Protein AF-0000000078807980 (afdb_homodimer)

Organism: NCBI:txid997884

Radius of gyration: 18.96 Å; Cα contacts (8 Å, |Δi|>4): 316; chains: 2; bounding box: 40×60×46 Å

Foldseek 3Di:
DVVVVVVVVVVVVVLVVCCVVPVVVCVVPVVPPDQAPAADDPPDDVLLVLLVLLVVQVVQPDADPVSGRDDSVVSVVVVCRNHVHDDPPRVVSSVVLCPDDPVCNNVNVVVVVVVVVVVCVVVPHD/DVVVVVVVVVVVVVLVVCCVVPVVVCVVPCVPPDQAPAADDPPDDPLLVLLVLLVVQVVQPDADPVSGRDDSVVSVVVVCRNHVHDDPPSVVSSVVLCPDDPVCNNVSVVVVVVVVVVVCVVVPHD

Structure (mmCIF, N/CA/C/O backbone):
data_AF-0000000078807980-model_v1
#
loop_
_entity.id
_entity.type
_entity.pdbx_description
1 polymer 'RteC protein'
#
loop_
_atom_site.group_PDB
_atom_site.id
_atom_site.type_symbol
_atom_site.label_atom_id
_atom_site.label_alt_id
_atom_site.label_comp_id
_atom_site.label_asym_id
_atom_site.label_entity_id
_atom_site.label_seq_id
_atom_site.pdbx_PDB_ins_code
_atom_site.Cartn_x
_atom_site.Cartn_y
_atom_site.Cartn_z
_atom_site.occupancy
_atom_site.B_iso_or_equiv
_atom_site.auth_seq_id
_atom_site.auth_comp_id
_atom_site.auth_asym_id
_atom_site.auth_atom_id
_atom_site.pdbx_PDB_model_num
ATOM 1 N N . MET A 1 1 ? -7.254 23.234 26.797 1 58.44 1 MET A N 1
ATOM 2 C CA . MET A 1 1 ? -6.961 24.391 25.953 1 58.44 1 MET A CA 1
ATOM 3 C C . MET A 1 1 ? -5.469 24.469 25.641 1 58.44 1 MET A C 1
ATOM 5 O O . MET A 1 1 ? -5.078 24.594 24.484 1 58.44 1 MET A O 1
ATOM 9 N N . ILE A 1 2 ? -4.602 24.312 26.609 1 70.38 2 ILE A N 1
ATOM 10 C CA . ILE A 1 2 ? -3.154 24.438 26.469 1 70.38 2 ILE A CA 1
ATOM 11 C C . ILE A 1 2 ? -2.617 23.234 25.672 1 70.38 2 ILE A C 1
ATOM 13 O O . ILE A 1 2 ? -1.773 23.406 24.797 1 70.38 2 ILE A O 1
ATOM 17 N N . ASP A 1 3 ? -3.066 22.203 25.891 1 67.88 3 ASP A N 1
ATOM 18 C CA . ASP A 1 3 ? -2.629 20.984 25.234 1 67.88 3 ASP A CA 1
ATOM 19 C C . ASP A 1 3 ? -2.982 20.984 23.75 1 67.88 3 ASP A C 1
ATOM 21 O O . ASP A 1 3 ? -2.201 20.531 22.922 1 67.88 3 ASP A O 1
ATOM 25 N N . GLU A 1 4 ? -4.148 21.531 23.562 1 66.25 4 GLU A N 1
ATOM 26 C CA . GLU A 1 4 ? -4.562 21.656 22.172 1 66.25 4 GLU A CA 1
ATOM 27 C C . GLU A 1 4 ? -3.658 22.609 21.406 1 66.25 4 GLU A C 1
ATOM 29 O O . GLU A 1 4 ? -3.314 22.359 20.25 1 66.25 4 GLU A O 1
ATOM 34 N N . ALA A 1 5 ? -3.375 23.719 22.078 1 72.94 5 ALA A N 1
ATOM 35 C CA . ALA A 1 5 ? -2.492 24.703 21.469 1 72.94 5 ALA A CA 1
ATOM 36 C C . ALA A 1 5 ? -1.102 24.125 21.219 1 72.94 5 ALA A C 1
ATOM 38 O O . ALA A 1 5 ? -0.481 24.391 20.188 1 72.94 5 ALA A O 1
ATOM 39 N N . ILE A 1 6 ? -0.647 23.375 22.094 1 74.62 6 ILE A N 1
ATOM 40 C CA . ILE A 1 6 ? 0.649 22.703 21.984 1 74.62 6 ILE A CA 1
ATOM 41 C C . ILE A 1 6 ? 0.629 21.734 20.812 1 74.62 6 ILE A C 1
ATOM 43 O O . ILE A 1 6 ? 1.582 21.672 20.031 1 74.62 6 ILE A O 1
ATOM 47 N N . GLU A 1 7 ? -0.425 21 20.703 1 70.06 7 GLU A N 1
ATOM 48 C CA . GLU A 1 7 ? -0.57 20.062 19.594 1 70.06 7 GLU A CA 1
ATOM 49 C C . GLU A 1 7 ? -0.612 20.797 18.25 1 70.06 7 GLU A C 1
ATOM 51 O O . GLU A 1 7 ? -0.032 20.328 17.266 1 70.06 7 GLU A O 1
ATOM 56 N N . LEU A 1 8 ? -1.247 21.859 18.219 1 68.5 8 LEU A N 1
ATOM 57 C CA . LEU A 1 8 ? -1.317 22.672 17.016 1 68.5 8 LEU A CA 1
ATOM 58 C C . LEU A 1 8 ? 0.063 23.203 16.625 1 68.5 8 LEU A C 1
ATOM 60 O O . LEU A 1 8 ? 0.412 23.234 15.445 1 68.5 8 LEU A O 1
ATOM 64 N N . ILE A 1 9 ? 0.709 23.672 17.672 1 73.38 9 ILE A N 1
ATOM 65 C CA . ILE A 1 9 ? 2.049 24.203 17.453 1 73.38 9 ILE A CA 1
ATOM 66 C C . ILE A 1 9 ? 2.961 23.094 16.922 1 73.38 9 ILE A C 1
ATOM 68 O O . ILE A 1 9 ? 3.729 23.297 15.984 1 73.38 9 IL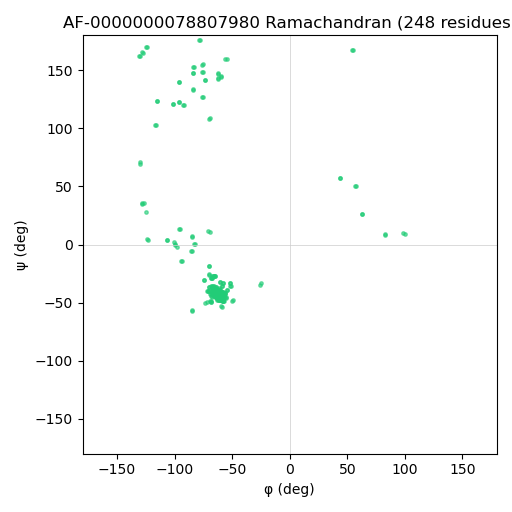E A O 1
ATOM 72 N N . LYS A 1 10 ? 2.91 21.969 17.562 1 72.38 10 LYS A N 1
ATOM 73 C CA . LYS A 1 10 ? 3.693 20.812 17.094 1 72.38 10 LYS A CA 1
ATOM 74 C C . LYS A 1 10 ? 3.359 20.469 15.656 1 72.38 10 LYS A C 1
ATOM 76 O O . LYS A 1 10 ? 4.254 20.188 14.852 1 72.38 10 LYS A O 1
ATOM 81 N N . THR A 1 11 ? 2.117 20.516 15.383 1 71.19 11 THR A N 1
ATOM 82 C CA . THR A 1 11 ? 1.682 20.219 14.023 1 71.19 11 THR A CA 1
ATOM 83 C C . THR A 1 11 ? 2.201 21.266 13.047 1 71.19 11 THR A C 1
ATOM 85 O O . THR A 1 11 ? 2.646 20.938 11.945 1 71.19 11 THR A O 1
ATOM 88 N N . GLU A 1 12 ? 2.121 22.484 13.508 1 70.69 12 GLU A N 1
ATOM 89 C CA . GLU A 1 12 ? 2.639 23.562 12.664 1 70.69 12 GLU A CA 1
ATOM 90 C C . GLU A 1 12 ? 4.133 23.391 12.398 1 70.69 12 GLU A C 1
ATOM 92 O O . GLU A 1 12 ? 4.594 23.578 11.273 1 70.69 12 GLU A O 1
ATOM 97 N N . VAL A 1 13 ? 4.836 23.141 13.406 1 72.5 13 VAL A N 1
ATOM 98 C CA . VAL A 1 13 ? 6.273 22.922 13.281 1 72.5 13 VAL A CA 1
ATOM 99 C C . VAL A 1 13 ? 6.535 21.766 12.32 1 72.5 13 VAL A C 1
ATOM 101 O O . VAL A 1 13 ? 7.441 21.828 11.484 1 72.5 13 VAL A O 1
ATOM 104 N N . ARG A 1 14 ? 5.715 20.766 12.477 1 71.06 14 ARG A N 1
ATOM 105 C CA . ARG A 1 14 ? 5.859 19.609 11.602 1 71.06 14 ARG A CA 1
ATOM 106 C C . ARG A 1 14 ? 5.559 19.984 10.156 1 71.06 14 ARG A C 1
ATOM 108 O O . ARG A 1 14 ? 6.266 19.547 9.242 1 71.06 14 ARG A O 1
ATOM 115 N N . ILE A 1 15 ? 4.512 20.75 10.016 1 68.81 15 ILE A N 1
ATOM 116 C CA . ILE A 1 15 ? 4.148 21.188 8.672 1 68.81 15 ILE A CA 1
ATOM 117 C C . ILE A 1 15 ? 5.277 22.016 8.078 1 68.81 15 ILE A C 1
ATOM 119 O O . ILE A 1 15 ? 5.633 21.859 6.91 1 68.81 15 ILE A O 1
ATOM 123 N N . VAL A 1 16 ? 5.754 22.828 8.914 1 70.44 16 VAL A N 1
ATOM 124 C CA . VAL A 1 16 ? 6.855 23.672 8.461 1 70.44 16 VAL A CA 1
ATOM 125 C C . VAL A 1 16 ? 8.055 22.797 8.102 1 70.44 16 VAL A C 1
ATOM 127 O O . VAL A 1 16 ? 8.711 23.031 7.082 1 70.44 16 VAL A O 1
ATOM 130 N N . ASN A 1 17 ? 8.32 21.891 8.906 1 71.38 17 ASN A N 1
ATOM 131 C CA . ASN A 1 17 ? 9.43 20.984 8.617 1 71.38 17 ASN A CA 1
ATOM 132 C C . ASN A 1 17 ? 9.203 20.203 7.324 1 71.38 17 ASN A C 1
ATOM 134 O O . ASN A 1 17 ? 10.141 19.984 6.555 1 71.38 17 ASN A O 1
ATOM 138 N N . LEU A 1 18 ? 7.977 19.859 7.23 1 69.88 18 LEU A N 1
ATOM 139 C CA . LEU A 1 18 ? 7.637 19.156 6 1 69.88 18 LEU A CA 1
ATOM 140 C C . LEU A 1 18 ? 7.816 20.062 4.785 1 69.88 18 LEU A C 1
ATOM 142 O O . LEU A 1 18 ? 8.305 19.625 3.742 1 69.88 18 LEU A O 1
ATOM 146 N N . ARG A 1 19 ? 7.406 21.25 4.961 1 68.5 19 ARG A N 1
ATOM 147 C CA . ARG A 1 19 ? 7.547 22.234 3.885 1 68.5 19 ARG A CA 1
ATOM 148 C C . ARG A 1 19 ? 9.016 22.438 3.525 1 68.5 19 ARG A C 1
ATOM 150 O O . ARG A 1 19 ? 9.352 22.609 2.354 1 68.5 19 ARG A O 1
ATOM 157 N N . ILE A 1 20 ? 9.773 22.422 4.523 1 68.31 20 ILE A N 1
ATOM 158 C CA . ILE A 1 20 ? 11.203 22.625 4.324 1 68.31 20 ILE A CA 1
ATOM 159 C C . ILE A 1 20 ? 11.82 21.391 3.672 1 68.31 20 ILE A C 1
ATOM 161 O O . ILE A 1 20 ? 12.625 21.516 2.742 1 68.31 20 ILE A O 1
ATOM 165 N N . LYS A 1 21 ? 11.492 20.359 4.27 1 66.19 21 LYS A N 1
ATOM 166 C CA . LYS A 1 21 ? 12.125 19.125 3.812 1 66.19 21 LYS A CA 1
ATOM 167 C C . LYS A 1 21 ? 11.641 18.734 2.414 1 66.19 21 LYS A C 1
ATOM 169 O O . LYS A 1 21 ? 12.414 18.234 1.602 1 66.19 21 LYS A O 1
ATOM 174 N N . TYR A 1 22 ? 10.375 19.016 2.191 1 65 22 TYR A N 1
ATOM 175 C CA . TYR A 1 22 ? 9.797 18.625 0.91 1 65 22 TYR A CA 1
ATOM 176 C C . TYR A 1 22 ? 9.055 19.797 0.266 1 65 22 TYR A C 1
ATOM 178 O O . TYR A 1 22 ? 7.832 19.75 0.125 1 65 22 TYR A O 1
ATOM 186 N N . PRO A 1 23 ? 9.75 20.781 -0.198 1 60.31 23 PRO A N 1
ATOM 187 C CA . PRO A 1 23 ? 9.117 22.016 -0.674 1 60.31 23 PRO A CA 1
ATOM 188 C C . PRO A 1 23 ? 8.227 21.797 -1.897 1 60.31 23 PRO A C 1
ATOM 190 O O . PRO A 1 23 ? 7.141 22.359 -1.989 1 60.31 23 PRO A O 1
ATOM 193 N N . GLU A 1 24 ? 8.719 21.109 -2.783 1 61.59 24 GLU A N 1
ATOM 194 C CA . GLU A 1 24 ? 7.973 20.906 -4.02 1 61.59 24 GLU A CA 1
ATOM 195 C C . GLU A 1 24 ? 6.668 20.156 -3.76 1 61.59 24 GLU A C 1
ATOM 197 O O . GLU A 1 24 ? 5.633 20.484 -4.348 1 61.59 24 GLU A O 1
ATOM 202 N N . GLN A 1 25 ? 6.785 19.203 -2.91 1 58.84 25 GLN A N 1
ATOM 203 C CA . GLN A 1 25 ? 5.625 18.375 -2.609 1 58.84 25 GLN A CA 1
ATOM 204 C C . GLN A 1 25 ? 4.582 19.156 -1.812 1 58.84 25 GLN A C 1
ATOM 206 O O . GLN A 1 25 ? 3.381 18.922 -1.967 1 58.84 25 GLN A O 1
ATOM 211 N N . PHE A 1 26 ? 5.043 19.984 -0.955 1 57.06 26 PHE A N 1
ATOM 212 C CA . PHE A 1 26 ? 4.172 20.781 -0.102 1 57.06 26 PHE A CA 1
ATOM 213 C C . PHE A 1 26 ? 3.367 21.781 -0.931 1 57.06 26 PHE A C 1
ATOM 215 O O . PHE A 1 26 ? 2.234 22.109 -0.58 1 57.06 26 PHE A O 1
ATOM 222 N N . GLN A 1 27 ? 3.982 22.422 -1.875 1 52.88 27 GLN A N 1
ATOM 223 C CA . GLN A 1 27 ? 3.277 23.391 -2.717 1 52.88 27 GLN A CA 1
ATOM 224 C C . GLN A 1 27 ? 2.111 22.719 -3.449 1 52.88 27 GLN A C 1
ATOM 226 O O . GLN A 1 27 ? 1.047 23.328 -3.602 1 52.88 27 GLN A O 1
ATOM 231 N N . GLN A 1 28 ? 2.484 21.75 -4.062 1 48.38 28 GLN A N 1
ATOM 232 C CA . GLN A 1 28 ? 1.415 21.141 -4.848 1 48.38 28 GLN A CA 1
ATOM 233 C C . GLN A 1 28 ? 0.307 20.609 -3.943 1 48.38 28 GLN A C 1
ATOM 235 O O . GLN A 1 28 ? -0.866 20.609 -4.324 1 48.38 28 GLN A O 1
ATOM 240 N N . HIS A 1 29 ? 0.657 20.047 -2.721 1 45.81 29 HIS A N 1
ATOM 241 C CA . HIS A 1 29 ? -0.333 19.234 -2.025 1 45.81 29 HIS A CA 1
ATOM 242 C C . HIS A 1 29 ? -0.578 19.75 -0.611 1 45.81 29 HIS A C 1
ATOM 244 O O . HIS A 1 29 ? -0.218 19.094 0.366 1 45.81 29 HIS A O 1
ATOM 250 N N . ALA A 1 30 ? -0.413 21.109 -0.24 1 46.78 30 ALA A N 1
ATOM 251 C CA . ALA A 1 30 ? -0.937 21.5 1.062 1 46.78 30 ALA A CA 1
ATOM 252 C C . ALA A 1 30 ? -2.084 20.594 1.495 1 46.78 30 ALA A C 1
ATOM 254 O O . ALA A 1 30 ? -2.258 20.328 2.688 1 46.78 30 ALA A O 1
ATOM 255 N N . ASN A 1 31 ? -2.768 20.234 0.516 1 47.69 31 ASN A N 1
ATOM 256 C CA . ASN A 1 31 ? -3.893 19.328 0.686 1 47.69 31 ASN A CA 1
ATOM 257 C C . ASN A 1 31 ? -3.424 17.906 1.033 1 47.69 31 ASN A C 1
ATOM 259 O O . ASN A 1 31 ? -4.227 16.984 1.072 1 47.69 31 ASN A O 1
ATOM 263 N N . LYS A 1 32 ? -2.127 18.031 1.321 1 55.78 32 LYS A N 1
ATOM 264 C CA . LYS A 1 32 ? -1.548 16.688 1.332 1 55.78 32 LYS A CA 1
ATOM 265 C C . LYS A 1 32 ? -1.401 16.172 2.758 1 55.78 32 LYS A C 1
ATOM 267 O O . LYS A 1 32 ? -0.75 15.148 2.986 1 55.78 32 LYS A O 1
ATOM 272 N N . LEU A 1 33 ? -1.868 17.047 3.625 1 62.22 33 LEU A N 1
ATOM 273 C CA . LEU A 1 33 ? -1.867 16.375 4.922 1 62.22 33 LEU A CA 1
ATOM 274 C C . LEU A 1 33 ? -2.922 15.273 4.961 1 62.22 33 LEU A C 1
ATOM 276 O O . LEU A 1 33 ? -4.078 15.5 4.602 1 62.22 33 LEU A O 1
ATOM 280 N N . PHE A 1 34 ? -2.455 14.164 4.949 1 73.62 34 PHE A N 1
ATOM 281 C CA . PHE A 1 34 ? -3.344 13.008 4.953 1 73.62 34 PHE A CA 1
ATOM 282 C C . PHE A 1 34 ? -3.186 12.203 6.238 1 73.62 34 PHE A C 1
ATOM 284 O O . PHE A 1 34 ? -2.068 12.016 6.727 1 73.62 34 PHE A O 1
ATOM 291 N N . ILE A 1 35 ? -4.297 12.07 6.879 1 78.75 35 ILE A N 1
ATOM 292 C CA . ILE A 1 35 ? -4.348 11.07 7.945 1 78.75 35 ILE A CA 1
ATOM 293 C C . ILE A 1 35 ? -5.055 9.82 7.449 1 78.75 35 ILE A C 1
ATOM 295 O O . ILE A 1 35 ? -6.242 9.859 7.109 1 78.75 35 ILE A O 1
ATOM 299 N N . SER A 1 36 ? -4.332 8.812 7.523 1 89.56 36 SER A N 1
ATOM 300 C CA . SER A 1 36 ? -4.922 7.586 7.004 1 89.56 36 SER A CA 1
ATOM 301 C C . SER A 1 36 ? -5.957 7.02 7.969 1 89.56 36 SER A C 1
ATOM 303 O O . SER A 1 36 ? -5.676 6.84 9.156 1 89.56 36 SER A O 1
ATOM 305 N N . PRO A 1 37 ? -7.109 6.773 7.523 1 91.94 37 PRO A N 1
ATOM 306 C CA . PRO A 1 37 ? -8.125 6.137 8.359 1 91.94 37 PRO A CA 1
ATOM 307 C C . PRO A 1 37 ? -7.988 4.617 8.406 1 91.94 37 PRO A C 1
ATOM 309 O O . PRO A 1 37 ? -8.805 3.934 9.031 1 91.94 37 PRO A O 1
ATOM 312 N N . LEU A 1 38 ? -7.012 4.102 7.73 1 96.56 38 LEU A N 1
ATOM 313 C CA . LEU A 1 38 ? -6.906 2.66 7.52 1 96.56 38 LEU A CA 1
ATOM 314 C C . LEU A 1 38 ? -6.223 1.986 8.703 1 96.56 38 LEU A C 1
ATOM 316 O O . LEU A 1 38 ? -5.219 2.488 9.219 1 96.56 38 LEU A O 1
ATOM 320 N N . HIS A 1 39 ? -6.793 0.941 9.125 1 96.56 39 HIS A N 1
ATOM 321 C CA . HIS A 1 39 ? -6.219 0.023 10.102 1 96.56 39 HIS A CA 1
ATOM 322 C C . HIS A 1 39 ? -6.262 -1.416 9.594 1 96.56 39 HIS A C 1
ATOM 324 O O . HIS A 1 39 ? -6.965 -1.718 8.625 1 96.56 39 HIS A O 1
ATOM 330 N N . LEU A 1 40 ? -5.508 -2.252 10.266 1 97.88 40 LEU A N 1
ATOM 331 C CA . LEU A 1 40 ? -5.547 -3.674 9.953 1 97.88 40 LEU A CA 1
ATOM 332 C C . LEU A 1 40 ? -6.504 -4.414 10.883 1 97.88 40 LEU A C 1
ATOM 334 O O . LEU A 1 40 ? -6.551 -4.133 12.078 1 97.88 40 LEU A O 1
ATOM 338 N N . ALA A 1 41 ? -7.215 -5.32 10.289 1 97.44 41 ALA A N 1
ATOM 339 C CA . ALA A 1 41 ? -8.016 -6.215 11.125 1 97.44 41 ALA A CA 1
ATOM 340 C C . ALA A 1 41 ? -7.125 -7.051 12.039 1 97.44 41 ALA A C 1
ATOM 342 O O . ALA A 1 41 ? -5.977 -7.344 11.703 1 97.44 41 ALA A O 1
ATOM 343 N N . ASP A 1 42 ? -7.512 -7.445 13.258 1 89.25 42 ASP A N 1
ATOM 344 C CA . ASP A 1 42 ? -6.75 -8.078 14.328 1 89.25 42 ASP A CA 1
ATOM 345 C C . ASP A 1 42 ? -6.008 -9.312 13.828 1 89.25 42 ASP A C 1
ATOM 347 O O . ASP A 1 42 ? -4.891 -9.594 14.266 1 89.25 42 ASP A O 1
ATOM 351 N N . LYS A 1 43 ? -6.461 -10.023 12.953 1 87.25 43 LYS A N 1
ATOM 352 C CA . LYS A 1 43 ? -5.816 -11.273 12.555 1 87.25 43 LYS A CA 1
ATOM 353 C C . LYS A 1 43 ? -4.91 -11.062 11.344 1 87.25 43 LYS A C 1
ATOM 355 O O . LYS A 1 43 ? -4.289 -12.008 10.852 1 87.25 43 LYS A O 1
ATOM 360 N N . THR A 1 44 ? -4.676 -9.766 11.102 1 90.69 44 THR A N 1
ATOM 361 C CA . THR A 1 44 ? -3.797 -9.523 9.961 1 90.69 44 THR A CA 1
ATOM 362 C C . THR A 1 44 ? -2.342 -9.422 10.414 1 90.69 44 THR A C 1
ATOM 364 O O . THR A 1 44 ? -2.006 -8.578 11.25 1 90.69 44 THR A O 1
ATOM 367 N N . SER A 1 45 ? -1.524 -10.297 9.898 1 94.56 45 SER A N 1
ATOM 368 C CA . SER A 1 45 ? -0.107 -10.312 10.25 1 94.56 45 SER A CA 1
ATOM 369 C C . SER A 1 45 ? 0.639 -9.156 9.594 1 94.56 45 SER A C 1
ATOM 371 O O . SER A 1 45 ? 0.408 -8.852 8.422 1 94.56 45 SER A O 1
ATOM 373 N N . LEU A 1 46 ? 1.566 -8.578 10.297 1 96.75 46 LEU A N 1
ATOM 374 C CA . LEU A 1 46 ? 2.4 -7.508 9.766 1 96.75 46 LEU A CA 1
ATOM 375 C C . LEU A 1 46 ? 3.293 -8.023 8.641 1 96.75 46 LEU A C 1
ATOM 377 O O . LEU A 1 46 ? 3.621 -7.277 7.715 1 96.75 46 LEU A O 1
ATOM 381 N N . ILE A 1 47 ? 3.611 -9.273 8.68 1 97 47 ILE A N 1
ATOM 382 C CA . ILE A 1 47 ? 4.473 -9.852 7.652 1 97 47 ILE A CA 1
ATOM 383 C C . ILE A 1 47 ? 3.738 -9.867 6.312 1 97 47 ILE A C 1
ATOM 385 O O . ILE A 1 47 ? 4.367 -9.805 5.254 1 97 47 ILE A O 1
ATOM 389 N N . ASN A 1 48 ? 2.416 -9.961 6.422 1 96.81 48 ASN A N 1
ATOM 390 C CA . ASN A 1 48 ? 1.629 -9.891 5.199 1 96.81 48 ASN A CA 1
ATOM 391 C C . ASN A 1 48 ? 1.779 -8.531 4.516 1 96.81 48 ASN A C 1
ATOM 393 O O . ASN A 1 48 ? 1.925 -8.461 3.293 1 96.81 48 ASN A O 1
ATOM 397 N N . ILE A 1 49 ? 1.803 -7.516 5.25 1 98.12 49 ILE A N 1
ATOM 398 C CA . ILE A 1 49 ? 2.023 -6.172 4.727 1 98.12 49 ILE A CA 1
ATOM 399 C C . ILE A 1 49 ? 3.443 -6.059 4.176 1 98.12 49 ILE A C 1
ATOM 401 O O . ILE A 1 49 ? 3.658 -5.488 3.104 1 98.12 49 ILE A O 1
ATOM 405 N N . MET A 1 50 ? 4.359 -6.676 4.887 1 98.62 50 MET A N 1
ATOM 406 C CA . MET A 1 50 ? 5.75 -6.629 4.453 1 98.62 50 MET A CA 1
ATOM 407 C C . MET A 1 50 ? 5.941 -7.391 3.145 1 98.62 50 MET A C 1
ATOM 409 O O . MET A 1 50 ? 6.859 -7.098 2.379 1 98.62 50 MET A O 1
ATOM 413 N N . GLU A 1 51 ? 5.082 -8.398 2.898 1 98.69 51 GLU A N 1
ATOM 414 C CA . GLU A 1 51 ? 5.098 -9.047 1.591 1 98.69 51 GLU A CA 1
ATOM 415 C C . GLU A 1 51 ? 4.855 -8.039 0.473 1 98.69 51 GLU A C 1
ATOM 417 O O . GLU A 1 51 ? 5.59 -8.008 -0.515 1 98.69 51 GLU A O 1
ATOM 422 N N . ILE A 1 52 ? 3.832 -7.234 0.639 1 98.81 52 ILE A N 1
ATOM 423 C CA . ILE A 1 52 ? 3.512 -6.215 -0.353 1 98.81 52 ILE A CA 1
ATOM 424 C C . ILE A 1 52 ? 4.684 -5.242 -0.492 1 98.81 52 ILE A C 1
ATOM 426 O O . ILE A 1 52 ? 5.148 -4.977 -1.603 1 98.81 52 ILE A O 1
ATOM 430 N N . VAL A 1 53 ? 5.199 -4.77 0.607 1 98.81 53 VAL A N 1
ATOM 431 C CA . VAL A 1 53 ? 6.316 -3.832 0.646 1 98.81 53 VAL A CA 1
ATOM 432 C C . VAL A 1 53 ? 7.527 -4.441 -0.061 1 98.81 53 VAL A C 1
ATOM 434 O O . VAL A 1 53 ? 8.172 -3.779 -0.878 1 98.81 53 VAL A O 1
ATOM 437 N N . SER A 1 54 ? 7.855 -5.703 0.213 1 98.88 54 SER A N 1
ATOM 438 C CA . SER A 1 54 ? 9.008 -6.379 -0.369 1 98.88 54 SER A CA 1
ATOM 439 C C . SER A 1 54 ? 8.867 -6.508 -1.882 1 98.88 54 SER A C 1
ATOM 441 O O . SER A 1 54 ? 9.82 -6.246 -2.623 1 98.88 54 SER A O 1
ATOM 443 N N . GLY A 1 55 ? 7.66 -6.922 -2.295 1 98.88 55 GLY A N 1
ATOM 444 C CA . GLY A 1 55 ? 7.422 -7.008 -3.727 1 98.88 55 GLY A CA 1
ATOM 445 C C . GLY A 1 55 ? 7.609 -5.688 -4.445 1 98.88 55 GLY A C 1
ATOM 446 O O . GLY A 1 55 ? 8.258 -5.629 -5.492 1 98.88 55 GLY A O 1
ATOM 447 N N . LEU A 1 56 ? 7.016 -4.645 -3.906 1 98.75 56 LEU A N 1
ATOM 448 C CA . LEU A 1 56 ? 7.145 -3.312 -4.492 1 98.75 56 LEU A CA 1
ATOM 449 C C . LEU A 1 56 ? 8.602 -2.861 -4.496 1 98.75 56 LEU A C 1
ATOM 451 O O . LEU A 1 56 ? 9.07 -2.266 -5.469 1 98.75 56 LEU A O 1
ATOM 455 N N . PHE A 1 57 ? 9.273 -3.092 -3.432 1 98.81 57 PHE A N 1
ATOM 456 C CA . PHE A 1 57 ? 10.688 -2.742 -3.312 1 98.81 57 PHE A CA 1
ATOM 457 C C . PHE A 1 57 ? 11.5 -3.428 -4.398 1 98.81 57 PHE A C 1
ATOM 459 O O . PHE A 1 57 ? 12.312 -2.783 -5.074 1 98.81 57 PHE A O 1
ATOM 466 N N . LEU A 1 58 ? 11.32 -4.699 -4.59 1 98.75 58 LEU A N 1
ATOM 467 C CA . LEU A 1 58 ? 12.07 -5.504 -5.551 1 98.75 58 LEU A CA 1
ATOM 468 C C . LEU A 1 58 ? 11.719 -5.109 -6.98 1 98.75 58 LEU A C 1
ATOM 470 O O . LEU A 1 58 ? 12.539 -5.27 -7.891 1 98.75 58 LEU A O 1
ATOM 474 N N . SER A 1 59 ? 10.516 -4.625 -7.207 1 98.12 59 SER A N 1
ATOM 475 C CA . SER A 1 59 ? 10.055 -4.273 -8.547 1 98.12 59 SER A CA 1
ATOM 476 C C . SER A 1 59 ? 10.773 -3.039 -9.078 1 98.12 59 SER A C 1
ATOM 478 O O . SER A 1 59 ? 10.781 -2.787 -10.281 1 98.12 59 SER A O 1
ATOM 480 N N . LYS A 1 60 ? 11.266 -2.172 -8.164 1 97.44 60 LYS A N 1
ATOM 481 C CA . LYS A 1 60 ? 11.93 -0.91 -8.469 1 97.44 60 LYS A CA 1
ATOM 482 C C . LYS A 1 60 ? 10.992 0.05 -9.188 1 97.44 60 LYS A C 1
ATOM 484 O O . LYS A 1 60 ? 11.438 0.947 -9.906 1 97.44 60 LYS A O 1
ATOM 489 N N . ARG A 1 61 ? 9.719 -0.18 -8.898 1 97.06 61 ARG A N 1
ATOM 490 C CA . ARG A 1 61 ? 8.719 0.663 -9.547 1 97.06 61 ARG A CA 1
ATOM 491 C C . ARG A 1 61 ? 8.344 1.85 -8.672 1 97.06 61 ARG A C 1
ATOM 493 O O . ARG A 1 61 ? 7.621 2.75 -9.102 1 97.06 61 ARG A O 1
ATOM 500 N N . ILE A 1 62 ? 8.703 1.786 -7.473 1 98.44 62 ILE A N 1
ATOM 501 C CA . ILE A 1 62 ? 8.484 2.902 -6.559 1 98.44 62 ILE A CA 1
ATOM 502 C C . ILE A 1 62 ? 9.75 3.758 -6.477 1 98.44 62 ILE A C 1
ATOM 504 O O . ILE A 1 62 ? 10.828 3.256 -6.16 1 98.44 62 ILE A O 1
ATOM 508 N N . ILE A 1 63 ? 9.562 5 -6.793 1 98.25 63 ILE A N 1
ATOM 509 C CA . ILE A 1 63 ? 10.719 5.871 -6.941 1 98.25 63 ILE A CA 1
ATOM 510 C C . ILE A 1 63 ? 10.508 7.152 -6.137 1 98.25 63 ILE A C 1
ATOM 512 O O . ILE A 1 63 ? 9.391 7.438 -5.691 1 98.25 63 ILE A O 1
ATOM 516 N N . TYR A 1 64 ? 11.562 7.816 -5.906 1 96.44 64 TYR A N 1
ATOM 517 C CA . TYR A 1 64 ? 11.492 9.188 -5.414 1 96.44 64 TYR A CA 1
ATOM 518 C C . TYR A 1 64 ? 11.18 10.156 -6.543 1 96.44 64 TYR A C 1
ATOM 520 O O . TYR A 1 64 ? 11.109 9.766 -7.707 1 96.44 64 TYR A O 1
ATOM 528 N N . GLN A 1 65 ? 11.016 11.406 -6.195 1 92.38 65 GLN A N 1
ATOM 529 C CA . GLN A 1 65 ? 10.75 12.453 -7.184 1 92.38 65 GLN A CA 1
ATOM 530 C C . GLN A 1 65 ? 11.898 12.562 -8.18 1 92.38 65 GLN A C 1
ATOM 532 O O . GLN A 1 65 ? 11.68 12.875 -9.352 1 92.38 65 GLN A O 1
ATOM 537 N N . ASN A 1 66 ? 13.125 12.297 -7.77 1 92.25 66 ASN A N 1
ATOM 538 C CA . ASN A 1 66 ? 14.289 12.406 -8.641 1 92.25 66 ASN A CA 1
ATOM 539 C C . ASN A 1 66 ? 14.492 11.133 -9.461 1 92.25 66 ASN A C 1
ATOM 541 O O . ASN A 1 66 ? 15.562 10.93 -10.039 1 92.25 66 ASN A O 1
ATOM 545 N N . GLU A 1 67 ? 13.641 10.18 -9.461 1 94.44 67 GLU A N 1
ATOM 546 C CA . GLU A 1 67 ? 13.523 9.008 -10.32 1 94.44 67 GLU A CA 1
ATOM 547 C C . GLU A 1 67 ? 14.445 7.887 -9.852 1 94.44 67 GLU A C 1
ATOM 549 O O . GLU A 1 67 ? 14.641 6.898 -10.562 1 94.44 67 GLU A O 1
ATOM 554 N N . LYS A 1 68 ? 15.016 8.102 -8.703 1 96.75 68 LYS A N 1
ATOM 555 C CA . LYS A 1 68 ? 15.797 7.016 -8.125 1 96.75 68 LYS A CA 1
ATOM 556 C C . LYS A 1 68 ? 14.906 6.039 -7.363 1 96.75 68 LYS A C 1
ATOM 558 O O . LYS A 1 68 ? 13.914 6.445 -6.75 1 96.75 68 LYS A O 1
ATOM 563 N N . PRO A 1 69 ? 15.25 4.809 -7.359 1 97.44 69 PRO A N 1
ATOM 564 C CA . PRO A 1 69 ? 14.477 3.857 -6.559 1 97.44 69 PRO A CA 1
ATOM 565 C C . PRO A 1 69 ? 14.469 4.211 -5.074 1 97.44 69 PRO A C 1
ATOM 567 O O . PRO A 1 69 ? 15.477 4.664 -4.535 1 97.44 69 PRO A O 1
ATOM 570 N N . VAL A 1 70 ? 13.383 3.959 -4.422 1 98 70 VAL A N 1
ATOM 571 C CA . VAL A 1 70 ? 13.258 4.297 -3.008 1 98 70 VAL A CA 1
ATOM 572 C C . VAL A 1 70 ? 14.031 3.293 -2.162 1 98 70 VAL A C 1
ATOM 574 O O . VAL A 1 70 ? 14.219 2.143 -2.564 1 98 70 VAL A O 1
ATOM 577 N N . HIS A 1 71 ? 14.422 3.756 -1.005 1 98.38 71 HIS A N 1
ATOM 578 C CA . HIS A 1 71 ? 14.961 2.854 0.004 1 98.38 71 HIS A CA 1
ATOM 579 C C . HIS A 1 71 ? 13.859 2.045 0.673 1 98.38 71 HIS A C 1
ATOM 581 O O . HIS A 1 71 ? 12.734 2.533 0.838 1 98.38 71 HIS A O 1
ATOM 587 N N . LEU A 1 72 ? 14.227 0.835 1.061 1 98.62 72 LEU A N 1
ATOM 588 C CA . LEU A 1 72 ? 13.297 -0.047 1.754 1 98.62 72 LEU A CA 1
ATOM 589 C C . LEU A 1 72 ? 12.703 0.641 2.98 1 98.62 72 LEU A C 1
ATOM 591 O O . LEU A 1 72 ? 11.508 0.516 3.252 1 98.62 72 LEU A O 1
ATOM 595 N N . THR A 1 73 ? 13.492 1.396 3.699 1 97.94 73 THR A N 1
ATOM 596 C CA . THR A 1 73 ? 13.078 2.053 4.934 1 97.94 73 THR A CA 1
ATOM 597 C C . THR A 1 73 ? 11.969 3.064 4.664 1 97.94 73 THR A C 1
ATOM 599 O O . THR A 1 73 ? 10.984 3.127 5.406 1 97.94 73 THR A O 1
ATOM 602 N N . ASP A 1 74 ? 12.086 3.832 3.621 1 96.5 74 ASP A N 1
ATOM 603 C CA . ASP A 1 74 ? 11.07 4.836 3.307 1 96.5 74 ASP A CA 1
ATOM 604 C C . ASP A 1 74 ? 9.773 4.184 2.828 1 96.5 74 ASP A C 1
ATOM 606 O O . ASP A 1 74 ? 8.68 4.652 3.146 1 96.5 74 ASP A O 1
ATOM 610 N N . LEU A 1 75 ? 9.953 3.168 2.041 1 98.38 75 LEU A N 1
ATOM 611 C CA . LEU A 1 75 ? 8.773 2.422 1.605 1 98.38 75 LEU A CA 1
ATOM 612 C C . LEU A 1 75 ? 8.047 1.812 2.797 1 98.38 75 LEU A C 1
ATOM 614 O O . LEU A 1 75 ? 6.824 1.93 2.908 1 98.38 75 LEU A O 1
ATOM 618 N N . GLY A 1 76 ? 8.781 1.184 3.707 1 97.88 76 GLY A N 1
ATOM 619 C CA . GLY A 1 76 ?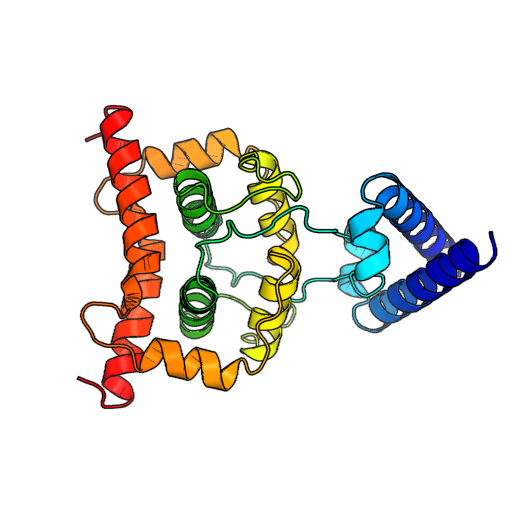 8.195 0.624 4.914 1 97.88 76 GLY A CA 1
ATOM 620 C C . GLY A 1 76 ? 7.52 1.662 5.789 1 97.88 76 GLY A C 1
ATOM 621 O O . GLY A 1 76 ? 6.41 1.442 6.273 1 97.88 76 GLY A O 1
ATOM 622 N N . LYS A 1 77 ? 8.156 2.793 5.984 1 95 77 LYS A N 1
ATOM 623 C CA . LYS A 1 77 ? 7.598 3.885 6.781 1 95 77 LYS A CA 1
ATOM 624 C C . LYS A 1 77 ? 6.277 4.375 6.195 1 95 77 LYS A C 1
ATOM 626 O O . LYS A 1 77 ? 5.336 4.672 6.938 1 95 77 LYS A O 1
ATOM 631 N N . ALA A 1 78 ? 6.266 4.488 4.93 1 95.19 78 ALA A N 1
ATOM 632 C CA . ALA A 1 78 ? 5.047 4.941 4.273 1 95.19 78 ALA A CA 1
ATOM 633 C C . ALA A 1 78 ? 3.891 3.98 4.535 1 95.19 78 ALA A C 1
ATOM 635 O O . ALA A 1 78 ? 2.76 4.41 4.781 1 95.19 78 ALA A O 1
ATOM 636 N N . PHE A 1 79 ? 4.133 2.699 4.523 1 97.19 79 PHE A N 1
ATOM 637 C CA . PHE A 1 79 ? 3.084 1.719 4.777 1 97.19 79 PHE A CA 1
ATOM 638 C C . PHE A 1 79 ? 2.727 1.678 6.258 1 97.19 79 PHE A C 1
ATOM 640 O O . PHE A 1 79 ? 1.579 1.402 6.613 1 97.19 79 PHE A O 1
ATOM 647 N N . GLU A 1 80 ? 3.719 1.966 7.16 1 96.06 80 GLU A N 1
ATOM 648 C CA . GLU A 1 80 ? 3.395 2.148 8.57 1 96.06 80 GLU A CA 1
ATOM 649 C C . GLU A 1 80 ? 2.361 3.254 8.766 1 96.06 80 GLU A C 1
ATOM 651 O O . GLU A 1 80 ? 1.416 3.1 9.539 1 96.06 80 GLU A O 1
ATOM 656 N N . TRP A 1 81 ? 2.631 4.238 8.062 1 91.56 81 TRP A N 1
ATOM 657 C CA . TRP A 1 81 ? 1.714 5.371 8.141 1 91.56 81 TRP A CA 1
ATOM 658 C C . TRP A 1 81 ? 0.363 5.02 7.523 1 91.56 81 TRP A C 1
ATOM 660 O O . TRP A 1 81 ? -0.685 5.32 8.102 1 91.56 81 TRP A O 1
ATOM 670 N N . LEU A 1 82 ? 0.342 4.391 6.453 1 95.62 82 LEU A N 1
ATOM 671 C CA . LEU A 1 82 ? -0.854 4.043 5.695 1 95.62 82 LEU A CA 1
ATOM 672 C C . LEU A 1 82 ? -1.827 3.238 6.551 1 95.62 82 LEU A C 1
ATOM 674 O O . LEU A 1 82 ? -3.027 3.525 6.57 1 95.62 82 LEU A O 1
ATOM 678 N N . PHE A 1 83 ? -1.307 2.279 7.262 1 96.75 83 PHE A N 1
ATOM 679 C CA . PHE A 1 83 ? -2.17 1.329 7.957 1 96.75 83 PHE A CA 1
ATOM 680 C C . PHE A 1 83 ? -2.168 1.591 9.461 1 96.75 83 PHE A C 1
ATOM 682 O O . PHE A 1 83 ? -2.744 0.821 10.227 1 96.75 83 PHE A O 1
ATOM 689 N N . ASN A 1 84 ? -1.455 2.672 9.898 1 93.38 84 ASN A N 1
ATOM 690 C CA . ASN A 1 84 ? -1.368 3.016 11.32 1 93.38 84 ASN A CA 1
ATOM 691 C C . ASN A 1 84 ? -0.81 1.859 12.141 1 93.38 84 ASN A C 1
ATOM 693 O O . ASN A 1 84 ? -1.396 1.474 13.156 1 93.38 84 ASN A O 1
ATOM 697 N N . ILE A 1 85 ? 0.29 1.348 11.672 1 95.62 85 ILE A N 1
ATOM 698 C CA . ILE A 1 85 ? 0.967 0.245 12.344 1 95.62 85 ILE A CA 1
ATOM 699 C C . ILE A 1 85 ? 2.41 0.637 12.656 1 95.62 85 ILE A C 1
ATOM 701 O O . ILE A 1 85 ? 2.883 1.686 12.211 1 95.62 85 ILE A O 1
ATOM 705 N N . LYS A 1 86 ? 3.012 -0.211 13.43 1 94.25 86 LYS A N 1
ATOM 706 C CA . LYS A 1 86 ? 4.441 -0.115 13.703 1 94.25 86 LYS A CA 1
ATOM 707 C C . LYS A 1 86 ? 5.188 -1.34 13.18 1 94.25 86 LYS A C 1
ATOM 709 O O . LYS A 1 86 ? 5.039 -2.439 13.719 1 94.25 86 LYS A O 1
ATOM 714 N N . LEU A 1 87 ? 5.828 -1.236 12.125 1 94 87 LEU A N 1
ATOM 715 C CA . LEU A 1 87 ? 6.648 -2.314 11.586 1 94 87 LEU A CA 1
ATOM 716 C C . LEU A 1 87 ? 8.039 -2.301 12.211 1 94 87 LEU A C 1
ATOM 718 O O . LEU A 1 87 ? 8.438 -3.262 12.875 1 94 87 LEU A O 1
ATOM 722 N N . GLY A 1 88 ? 8.633 -1.19 12.062 1 92.19 88 GLY A N 1
ATOM 723 C CA . GLY A 1 88 ? 10 -1.106 12.531 1 92.19 88 GLY A CA 1
ATOM 724 C C . GLY A 1 88 ? 10.898 -2.186 11.953 1 92.19 88 GLY A C 1
ATOM 725 O O . GLY A 1 88 ? 10.43 -3.072 11.234 1 92.19 88 GLY A O 1
ATOM 726 N N . ASP A 1 89 ? 12.289 -2.16 12.062 1 95.56 89 ASP A N 1
ATOM 727 C CA . ASP A 1 89 ? 13.297 -3.111 11.602 1 95.56 89 ASP A CA 1
ATOM 728 C C . ASP A 1 89 ? 12.984 -3.596 10.188 1 95.56 89 ASP A C 1
ATOM 730 O O . ASP A 1 89 ? 12.898 -4.801 9.945 1 95.56 89 ASP A O 1
ATOM 734 N N . TYR A 1 90 ? 12.875 -2.744 9.305 1 97.31 90 TYR A N 1
ATOM 735 C CA . TYR A 1 90 ? 12.398 -2.992 7.949 1 97.31 90 TYR A CA 1
ATOM 736 C C . TYR A 1 90 ? 13.273 -4.016 7.238 1 97.31 90 TYR A C 1
ATOM 738 O O . TYR A 1 90 ? 12.766 -4.898 6.539 1 97.31 90 TYR A O 1
ATOM 746 N N . HIS A 1 91 ? 14.602 -3.93 7.426 1 98 91 HIS A N 1
ATOM 747 C CA . HIS A 1 91 ? 15.5 -4.863 6.762 1 98 91 HIS A CA 1
ATOM 748 C C . HIS A 1 91 ? 15.328 -6.281 7.301 1 98 91 HIS A C 1
ATOM 750 O O . HIS A 1 91 ? 15.344 -7.25 6.539 1 98 91 HIS A O 1
ATOM 756 N N . GLN A 1 92 ? 15.164 -6.391 8.562 1 98.25 92 GLN A N 1
ATOM 757 C CA . GLN A 1 92 ? 14.914 -7.703 9.156 1 98.25 92 GLN A CA 1
ATOM 758 C C . GLN A 1 92 ? 13.594 -8.289 8.656 1 98.25 92 GLN A C 1
ATOM 760 O O . GLN A 1 92 ? 13.523 -9.469 8.32 1 98.25 92 GLN A O 1
ATOM 765 N N . LYS A 1 93 ? 12.586 -7.543 8.625 1 98.12 93 LYS A N 1
ATOM 766 C CA . LYS A 1 93 ? 11.273 -8.008 8.188 1 98.12 93 LYS A CA 1
ATOM 767 C C . LYS A 1 93 ? 11.281 -8.367 6.707 1 98.12 93 LYS A C 1
ATOM 769 O O . LYS A 1 93 ? 10.602 -9.312 6.285 1 98.12 93 LYS A O 1
ATOM 774 N N . TYR A 1 94 ? 12.039 -7.59 5.984 1 98.44 94 TYR A N 1
ATOM 775 C CA . TYR A 1 94 ? 12.266 -7.945 4.59 1 98.44 94 TYR A CA 1
ATOM 776 C C . TYR A 1 94 ? 12.914 -9.32 4.473 1 98.44 94 TYR A C 1
ATOM 778 O O . TYR A 1 94 ? 12.461 -10.164 3.697 1 98.44 94 TYR A O 1
ATOM 786 N N . MET A 1 95 ? 13.891 -9.516 5.277 1 98.44 95 MET A N 1
ATOM 787 C CA . MET A 1 95 ? 14.555 -10.812 5.27 1 98.44 95 MET A CA 1
ATOM 788 C C . MET A 1 95 ? 13.609 -11.906 5.766 1 98.44 95 MET A C 1
ATOM 790 O O . MET A 1 95 ? 13.648 -13.039 5.27 1 98.44 95 MET A O 1
ATOM 794 N N . ASP A 1 96 ? 12.797 -11.625 6.73 1 98.19 96 ASP A N 1
ATOM 795 C CA . ASP A 1 96 ? 11.812 -12.578 7.238 1 98.19 96 ASP A CA 1
ATOM 796 C C . ASP A 1 96 ? 10.859 -13.023 6.129 1 98.19 96 ASP A C 1
ATOM 798 O O . ASP A 1 96 ? 10.406 -14.164 6.121 1 98.19 96 ASP A O 1
ATOM 802 N N . VAL A 1 97 ? 10.516 -12.141 5.23 1 98.56 97 VAL A N 1
ATOM 803 C CA . VAL A 1 97 ? 9.68 -12.484 4.086 1 98.56 97 VAL A CA 1
ATOM 804 C C . VAL A 1 97 ? 10.453 -13.398 3.139 1 98.56 97 VAL A C 1
ATOM 806 O O . VAL A 1 97 ? 9.953 -14.453 2.744 1 98.56 97 VAL A O 1
ATOM 809 N N . ILE A 1 98 ? 11.648 -12.984 2.83 1 98.62 98 ILE A N 1
ATOM 810 C CA . ILE A 1 98 ? 12.453 -13.648 1.807 1 98.62 98 ILE A CA 1
ATOM 811 C C . ILE A 1 98 ? 12.797 -15.062 2.262 1 98.62 98 ILE A C 1
ATOM 813 O O . ILE A 1 98 ? 12.922 -15.969 1.439 1 98.62 98 ILE A O 1
ATOM 817 N N . LYS A 1 99 ? 12.859 -15.312 3.494 1 97.56 99 LYS A N 1
ATOM 818 C CA . LYS A 1 99 ? 13.344 -16.609 3.973 1 97.56 99 LYS A CA 1
ATOM 819 C C . LYS A 1 99 ? 12.172 -17.516 4.34 1 97.56 99 LYS A C 1
ATOM 821 O O . LYS A 1 99 ? 12.383 -18.625 4.844 1 97.56 99 LYS A O 1
ATOM 826 N N . ARG A 1 100 ? 11.047 -17.094 4.203 1 97.69 100 ARG A N 1
ATOM 827 C CA . ARG A 1 100 ? 9.898 -17.938 4.52 1 97.69 100 ARG A CA 1
ATOM 828 C C . ARG A 1 100 ? 9.945 -19.234 3.742 1 97.69 100 ARG A C 1
ATOM 830 O O . ARG A 1 100 ? 10.586 -19.328 2.689 1 97.69 100 ARG A O 1
ATOM 837 N N . LYS A 1 101 ? 9.188 -20.219 4.297 1 96.56 101 LYS A N 1
ATOM 838 C CA . LYS A 1 101 ? 9.055 -21.484 3.578 1 96.56 101 LYS A CA 1
ATOM 839 C C . LYS A 1 101 ? 8.367 -21.281 2.23 1 96.56 101 LYS A C 1
ATOM 841 O O . LYS A 1 101 ? 7.438 -20.484 2.113 1 96.56 101 LYS A O 1
ATOM 846 N N . PRO A 1 102 ? 8.812 -22.016 1.234 1 94.62 102 PRO A N 1
ATOM 847 C CA . PRO A 1 102 ? 8.273 -21.859 -0.119 1 94.62 102 PRO A CA 1
ATOM 848 C C . PRO A 1 102 ? 6.75 -21.922 -0.161 1 94.62 102 PRO A C 1
ATOM 850 O O . PRO A 1 102 ? 6.113 -21.188 -0.919 1 94.62 102 PRO A O 1
ATOM 853 N N . THR A 1 103 ? 6.145 -22.734 0.651 1 94.62 103 THR A N 1
ATOM 854 C CA . THR A 1 103 ? 4.703 -22.953 0.629 1 94.62 103 THR A CA 1
ATOM 855 C C . THR A 1 103 ? 3.969 -21.703 1.136 1 94.62 103 THR A C 1
ATOM 857 O O . THR A 1 103 ? 2.785 -21.516 0.847 1 94.62 103 THR A O 1
ATOM 860 N N . LYS A 1 104 ? 4.672 -20.828 1.836 1 96.81 104 LYS A N 1
ATOM 861 C CA . LYS A 1 104 ? 4.047 -19.656 2.439 1 96.81 104 LYS A CA 1
ATOM 862 C C . LYS A 1 104 ? 4.723 -18.375 1.967 1 96.81 104 LYS A C 1
ATOM 864 O O . LYS A 1 104 ? 4.379 -17.281 2.422 1 96.81 104 LYS A O 1
ATOM 869 N N . LEU A 1 105 ? 5.629 -18.469 1.096 1 98.12 105 LEU A N 1
ATOM 870 C CA . LEU A 1 105 ? 6.543 -17.406 0.703 1 98.12 105 LEU A CA 1
ATOM 871 C C . LEU A 1 105 ? 5.773 -16.156 0.255 1 98.12 105 LEU A C 1
ATOM 873 O O . LEU A 1 105 ? 6.09 -15.047 0.67 1 98.12 105 LEU A O 1
ATOM 877 N N . THR A 1 106 ? 4.742 -16.359 -0.583 1 98.5 106 THR A N 1
ATOM 878 C CA . THR A 1 106 ? 3.953 -15.266 -1.123 1 98.5 106 THR A CA 1
ATOM 879 C C . THR A 1 106 ? 2.463 -15.5 -0.89 1 98.5 106 THR A C 1
ATOM 881 O O . THR A 1 106 ? 1.638 -15.188 -1.751 1 98.5 106 THR A O 1
ATOM 884 N N . GLU A 1 107 ? 2.166 -16.094 0.232 1 98.19 107 GLU A N 1
ATOM 885 C CA . GLU A 1 107 ? 0.808 -16.531 0.532 1 98.19 107 GLU A CA 1
ATOM 886 C C . GLU A 1 107 ? -0.17 -15.367 0.527 1 98.19 107 GLU A C 1
ATOM 888 O O . GLU A 1 107 ? -1.3 -15.492 0.05 1 98.19 107 GLU A O 1
ATOM 893 N N . PHE A 1 108 ? 0.164 -14.258 1.067 1 98.31 108 PHE A N 1
ATOM 894 C CA . PHE A 1 108 ? -0.746 -13.125 1.149 1 98.31 108 PHE A CA 1
ATOM 895 C C . PHE A 1 108 ? -1.004 -12.531 -0.232 1 98.31 108 PHE A C 1
ATOM 897 O O . PHE A 1 108 ? -2.152 -12.273 -0.596 1 98.31 108 PHE A O 1
ATOM 904 N N . LEU A 1 109 ? 0.028 -12.281 -0.997 1 98.75 109 LEU A N 1
ATOM 905 C CA . LEU A 1 109 ? -0.132 -11.797 -2.363 1 98.75 109 LEU A CA 1
ATOM 906 C C . LEU A 1 109 ? -1.001 -12.75 -3.18 1 98.75 109 LEU A C 1
ATOM 908 O O . LEU A 1 109 ? -1.864 -12.305 -3.941 1 98.75 109 LEU A O 1
ATOM 912 N N . ASN A 1 110 ? -0.75 -14.039 -2.971 1 98.69 110 ASN A N 1
ATOM 913 C CA . ASN A 1 110 ? -1.563 -15.039 -3.66 1 98.69 110 ASN A CA 1
ATOM 914 C C . ASN A 1 110 ? -3.02 -14.984 -3.209 1 98.69 110 ASN A C 1
ATOM 916 O O . ASN A 1 110 ? -3.932 -15.172 -4.016 1 98.69 110 ASN A O 1
ATOM 920 N N . GLU A 1 111 ? -3.188 -14.797 -1.956 1 98.44 111 GLU A N 1
ATOM 921 C CA . GLU A 1 111 ? -4.547 -14.656 -1.441 1 98.44 111 GLU A CA 1
ATOM 922 C C . GLU A 1 111 ? -5.266 -13.484 -2.098 1 98.44 111 GLU A C 1
ATOM 924 O O . GLU A 1 111 ? -6.422 -13.609 -2.51 1 98.44 111 GLU A O 1
ATOM 929 N N . LEU A 1 112 ? -4.609 -12.344 -2.162 1 98.75 112 LEU A N 1
ATOM 930 C CA . LEU A 1 112 ? -5.215 -11.18 -2.785 1 98.75 112 LEU A CA 1
ATOM 931 C C . LEU A 1 112 ? -5.57 -11.461 -4.242 1 98.75 112 LEU A C 1
ATOM 933 O O . LEU A 1 112 ? -6.664 -11.117 -4.695 1 98.75 112 LEU A O 1
ATOM 937 N N . ALA A 1 113 ? -4.656 -12.086 -4.953 1 98.81 113 ALA A N 1
ATOM 938 C CA . ALA A 1 113 ? -4.898 -12.453 -6.348 1 98.81 113 ALA A CA 1
ATOM 939 C C . ALA A 1 113 ? -6.105 -13.383 -6.465 1 98.81 113 ALA A C 1
ATOM 941 O O . ALA A 1 113 ? -6.957 -13.195 -7.34 1 98.81 113 ALA A O 1
ATOM 942 N N . ASN A 1 114 ? -6.168 -14.328 -5.598 1 98.69 114 ASN A N 1
ATOM 943 C CA . ASN A 1 114 ? -7.258 -15.297 -5.625 1 98.69 114 ASN A CA 1
ATOM 944 C C . ASN A 1 114 ? -8.602 -14.633 -5.352 1 98.69 114 ASN A C 1
ATOM 946 O O . ASN A 1 114 ? -9.625 -15.031 -5.918 1 98.69 114 ASN A O 1
ATOM 950 N N . LEU A 1 115 ? -8.656 -13.703 -4.477 1 98.81 115 LEU A N 1
ATOM 951 C CA . LEU A 1 115 ? -9.891 -12.984 -4.18 1 98.81 115 LEU A CA 1
ATOM 952 C C . LEU A 1 115 ? -10.391 -12.234 -5.41 1 98.81 115 LEU A C 1
ATOM 954 O O . LEU A 1 115 ? -11.594 -12.188 -5.664 1 98.81 115 LEU A O 1
ATOM 958 N N . ILE A 1 116 ? -9.453 -11.664 -6.148 1 98.81 116 ILE A N 1
ATOM 959 C CA . ILE A 1 116 ? -9.828 -10.961 -7.375 1 98.81 116 ILE A CA 1
ATOM 960 C C . ILE A 1 116 ? -10.375 -11.961 -8.391 1 98.81 116 ILE A C 1
ATOM 962 O O . ILE A 1 116 ? -11.383 -11.703 -9.047 1 98.81 116 ILE A O 1
ATOM 966 N N . ARG A 1 117 ? -9.727 -13.078 -8.531 1 98.62 117 ARG A N 1
ATOM 967 C CA . ARG A 1 117 ? -10.195 -14.109 -9.453 1 98.62 117 ARG A CA 1
ATOM 968 C C . ARG A 1 117 ? -11.602 -14.57 -9.086 1 98.62 117 ARG A C 1
ATOM 970 O O . ARG A 1 117 ? -12.461 -14.719 -9.961 1 98.62 117 ARG A O 1
ATOM 977 N N . LYS A 1 118 ? -11.781 -14.82 -7.867 1 98.5 118 LYS A N 1
ATOM 978 C CA . LYS A 1 118 ? -13.094 -15.242 -7.395 1 98.5 118 LYS A CA 1
ATOM 979 C C . LYS A 1 118 ? -14.156 -14.195 -7.711 1 98.5 118 LYS A C 1
ATOM 981 O O . LYS A 1 118 ? -15.258 -14.523 -8.141 1 98.5 118 LYS A O 1
ATOM 986 N N . GLU A 1 119 ? -13.836 -12.938 -7.469 1 98.56 119 GLU A N 1
ATOM 987 C CA . GLU A 1 119 ? -14.773 -11.859 -7.766 1 98.56 119 GLU A CA 1
ATOM 988 C C . GLU A 1 119 ? -15.062 -11.781 -9.266 1 98.56 119 GLU A C 1
ATOM 990 O O . GLU A 1 119 ? -16.203 -11.539 -9.664 1 98.56 119 GLU A O 1
ATOM 995 N N . HIS A 1 120 ? -14.023 -11.875 -10.039 1 98.62 120 HIS A N 1
ATOM 996 C CA . HIS A 1 120 ? -14.156 -11.945 -11.492 1 98.62 120 HIS A CA 1
ATOM 997 C C . HIS A 1 120 ? -15.18 -13 -11.898 1 98.62 120 HIS A C 1
ATOM 999 O O . HIS A 1 120 ? -16.078 -12.727 -12.703 1 98.62 120 HIS A O 1
ATOM 1005 N N . GLU A 1 121 ? -15.094 -14.164 -11.344 1 97.88 121 GLU A N 1
ATOM 1006 C CA . GLU A 1 121 ? -16 -15.266 -11.633 1 97.88 121 GLU A CA 1
ATOM 1007 C C . GLU A 1 121 ? -17.406 -14.977 -11.109 1 97.88 121 GLU A C 1
ATOM 1009 O O . GLU A 1 121 ? -18.391 -15.234 -11.797 1 97.88 121 GLU A O 1
ATOM 1014 N N . ASN A 1 122 ? -17.484 -14.492 -9.945 1 97.69 122 ASN A N 1
ATOM 1015 C CA . ASN A 1 122 ? -18.766 -14.18 -9.32 1 97.69 122 ASN A CA 1
ATOM 1016 C C . ASN A 1 122 ? -19.562 -13.188 -10.148 1 97.69 122 ASN A C 1
ATOM 1018 O O . ASN A 1 122 ? -20.797 -13.234 -10.148 1 97.69 122 ASN A O 1
ATOM 1022 N N . LYS A 1 123 ? -18.875 -12.32 -10.789 1 97 123 LYS A N 1
ATOM 1023 C CA . LYS A 1 123 ? -19.547 -11.297 -11.586 1 97 123 LYS A CA 1
ATOM 1024 C C . LYS A 1 123 ? -19.875 -11.82 -12.977 1 97 123 LYS A C 1
ATOM 1026 O O . LYS A 1 123 ? -20.5 -11.109 -13.773 1 97 123 LYS A O 1
ATOM 1031 N N . GLY A 1 124 ? -19.406 -13.047 -13.258 1 95.06 124 GLY A N 1
ATOM 1032 C CA . GLY A 1 124 ? -19.828 -13.711 -14.477 1 95.06 124 GLY A CA 1
ATOM 1033 C C . GLY A 1 124 ? -18.828 -13.594 -15.602 1 95.06 124 GLY A C 1
ATOM 1034 O O . GLY A 1 124 ? -19.156 -13.852 -16.766 1 95.06 124 GLY A O 1
ATOM 1035 N N . TYR A 1 125 ? -17.688 -13.094 -15.219 1 93.19 125 TYR A N 1
ATOM 1036 C CA . TYR A 1 125 ? -16.656 -13.008 -16.25 1 93.19 125 TYR A CA 1
ATOM 1037 C C . TYR A 1 125 ? -15.93 -14.336 -16.391 1 93.19 125 TYR A C 1
ATOM 1039 O O . TYR A 1 125 ? -15.984 -15.188 -15.492 1 93.19 125 TYR A O 1
ATOM 1047 N N . ARG A 1 126 ? -15.406 -14.547 -17.641 1 82.44 126 ARG A N 1
ATOM 1048 C CA . ARG A 1 126 ? -14.703 -15.789 -17.938 1 82.44 126 ARG A CA 1
ATOM 1049 C C . ARG A 1 126 ? -13.414 -15.523 -18.703 1 82.44 126 ARG A C 1
ATOM 1051 O O . ARG A 1 126 ? -13.344 -14.578 -19.484 1 82.44 126 ARG A O 1
ATOM 1058 N N . MET B 1 1 ? 6.645 35.812 1.251 1 58.94 1 MET B N 1
ATOM 1059 C CA . MET B 1 1 ? 6.336 35.875 2.678 1 58.94 1 MET B CA 1
ATOM 1060 C C . MET B 1 1 ? 4.848 35.656 2.924 1 58.94 1 MET B C 1
ATOM 1062 O O . MET B 1 1 ? 4.465 34.812 3.725 1 58.94 1 MET B O 1
ATOM 1066 N N . ILE B 1 2 ? 3.998 36.312 2.217 1 70.69 2 ILE B N 1
ATOM 1067 C CA . ILE B 1 2 ? 2.549 36.25 2.383 1 70.69 2 ILE B CA 1
ATOM 1068 C C . ILE B 1 2 ? 2.035 34.906 1.925 1 70.69 2 ILE B C 1
ATOM 1070 O O . ILE B 1 2 ? 1.197 34.281 2.594 1 70.69 2 ILE B O 1
ATOM 1074 N N . ASP B 1 3 ? 2.498 34.438 0.974 1 68.62 3 ASP B N 1
ATOM 1075 C CA . ASP B 1 3 ? 2.08 33.156 0.405 1 68.62 3 ASP B CA 1
ATOM 1076 C C . ASP B 1 3 ? 2.447 31.984 1.329 1 68.62 3 ASP B C 1
ATOM 1078 O O . ASP B 1 3 ? 1.676 31.031 1.479 1 68.62 3 ASP B O 1
ATOM 1082 N N . GLU B 1 4 ? 3.604 32.219 1.887 1 67.12 4 GLU B N 1
ATOM 1083 C CA . GLU B 1 4 ? 4.031 31.172 2.834 1 67.12 4 GLU B CA 1
ATOM 1084 C C . GLU B 1 4 ? 3.123 31.141 4.059 1 67.12 4 GLU B C 1
ATOM 1086 O O . GLU B 1 4 ? 2.787 30.078 4.562 1 67.12 4 GLU B O 1
ATOM 1091 N N . ALA B 1 5 ? 2.812 32.344 4.527 1 72.69 5 ALA B N 1
ATOM 1092 C CA . ALA B 1 5 ? 1.924 32.438 5.684 1 72.69 5 ALA B CA 1
ATOM 1093 C C . ALA B 1 5 ? 0.542 31.891 5.363 1 72.69 5 ALA B C 1
ATOM 1095 O O . ALA B 1 5 ? -0.074 31.234 6.207 1 72.69 5 ALA B O 1
ATOM 1096 N N . ILE B 1 6 ? 0.085 32.094 4.223 1 73.81 6 ILE B N 1
ATOM 1097 C CA . ILE B 1 6 ? -1.202 31.578 3.768 1 73.81 6 ILE B CA 1
ATOM 1098 C C . ILE B 1 6 ? -1.159 30.062 3.711 1 73.81 6 ILE B C 1
ATOM 1100 O O . ILE B 1 6 ? -2.104 29.391 4.13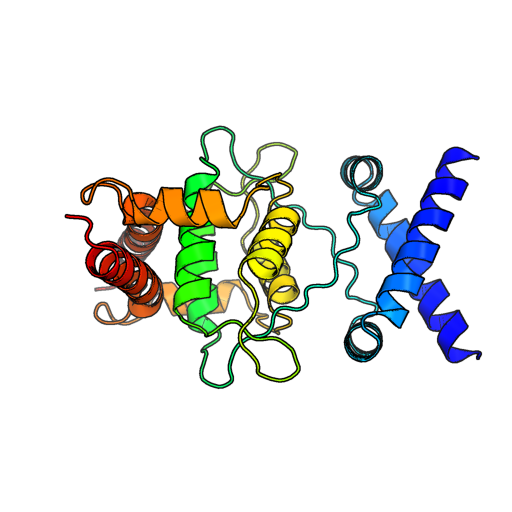7 1 73.81 6 ILE B O 1
ATOM 1104 N N . GLU B 1 7 ? -0.102 29.547 3.211 1 69.81 7 GLU B N 1
ATOM 1105 C CA . GLU B 1 7 ? 0.064 28.094 3.146 1 69.81 7 GLU B CA 1
ATOM 1106 C C . GLU B 1 7 ? 0.106 27.484 4.543 1 69.81 7 GLU B C 1
ATOM 1108 O O . GLU B 1 7 ? -0.466 26.406 4.773 1 69.81 7 GLU B O 1
ATOM 1113 N N . LEU B 1 8 ? 0.727 28.125 5.422 1 67.94 8 LEU B N 1
ATOM 1114 C CA . LEU B 1 8 ? 0.796 27.656 6.805 1 67.94 8 LEU B CA 1
ATOM 1115 C C . LEU B 1 8 ? -0.587 27.656 7.445 1 67.94 8 LEU B C 1
ATOM 1117 O O . LEU B 1 8 ? -0.928 26.734 8.195 1 67.94 8 LEU B O 1
ATOM 1121 N N . ILE B 1 9 ? -1.257 28.75 7.168 1 73.25 9 ILE B N 1
ATOM 1122 C CA . ILE B 1 9 ? -2.6 28.875 7.723 1 73.25 9 ILE B CA 1
ATOM 1123 C C . ILE B 1 9 ? -3.496 27.781 7.164 1 73.25 9 ILE B C 1
ATOM 1125 O O . ILE B 1 9 ? -4.262 27.156 7.91 1 73.25 9 ILE B O 1
ATOM 1129 N N . LYS B 1 10 ? -3.432 27.578 5.879 1 71.94 10 LYS B N 1
ATOM 1130 C CA . LYS B 1 10 ? -4.203 26.5 5.258 1 71.94 10 LYS B CA 1
ATOM 1131 C C . LYS B 1 10 ? -3.854 25.141 5.867 1 71.94 10 LYS B C 1
ATOM 1133 O O . LYS B 1 10 ? -4.738 24.328 6.137 1 71.94 10 LYS B O 1
ATOM 1138 N N . THR B 1 11 ? -2.605 25 6.086 1 70.56 11 THR B N 1
ATOM 1139 C CA . THR B 1 11 ? -2.152 23.75 6.691 1 70.56 11 THR B CA 1
ATOM 1140 C C . THR B 1 11 ? -2.676 23.625 8.117 1 70.56 11 THR B C 1
ATOM 1142 O O . THR B 1 11 ? -3.104 22.547 8.531 1 70.56 11 THR B O 1
ATOM 1145 N N . GLU B 1 12 ? -2.625 24.734 8.797 1 70.75 12 GLU B N 1
ATOM 1146 C CA . GLU B 1 12 ? -3.15 24.719 10.164 1 70.75 12 GLU B CA 1
ATOM 1147 C C . GLU B 1 12 ? -4.637 24.391 10.18 1 70.75 12 GLU B C 1
ATOM 1149 O O . GLU B 1 12 ? -5.094 23.609 11.016 1 70.75 12 GLU B O 1
ATOM 1154 N N . VAL B 1 13 ? -5.34 25.016 9.375 1 72.62 13 VAL B N 1
ATOM 1155 C CA . VAL B 1 13 ? -6.773 24.766 9.273 1 72.62 13 VAL B CA 1
ATOM 1156 C C . VAL B 1 13 ? -7.016 23.297 8.945 1 72.62 13 VAL B C 1
ATOM 1158 O O . VAL B 1 13 ? -7.918 22.672 9.508 1 72.62 13 VAL B O 1
ATOM 1161 N N . ARG B 1 14 ? -6.18 22.844 8.07 1 71.19 14 ARG B N 1
ATOM 1162 C CA . ARG B 1 14 ? -6.305 21.438 7.691 1 71.19 14 ARG B CA 1
ATOM 1163 C C . ARG B 1 14 ? -6 20.516 8.875 1 71.19 14 ARG B C 1
ATOM 1165 O O . ARG B 1 14 ? -6.695 19.531 9.094 1 71.19 14 ARG B O 1
ATOM 1172 N N . ILE B 1 15 ? -4.953 20.891 9.578 1 68.75 15 ILE B N 1
ATOM 1173 C CA . ILE B 1 15 ? -4.582 20.109 10.75 1 68.75 15 ILE B CA 1
ATOM 1174 C C . ILE B 1 15 ? -5.715 20.141 11.773 1 68.75 15 ILE B C 1
ATOM 1176 O O . ILE B 1 15 ? -6.055 19.125 12.367 1 68.75 15 ILE B O 1
ATOM 1180 N N . VAL B 1 16 ? -6.203 21.297 11.906 1 70.88 16 VAL B N 1
ATOM 1181 C CA . VAL B 1 16 ? -7.309 21.453 12.844 1 70.88 16 VAL B CA 1
ATOM 1182 C C . VAL B 1 16 ? -8.5 20.609 12.383 1 70.88 16 VAL B C 1
ATOM 1184 O O . VAL B 1 16 ? -9.148 19.953 13.195 1 70.88 16 VAL B O 1
ATOM 1187 N N . ASN B 1 17 ? -8.766 20.688 11.148 1 71.38 17 ASN B N 1
ATOM 1188 C CA . ASN B 1 17 ? -9.859 19.875 10.609 1 71.38 17 ASN B CA 1
ATOM 1189 C C . ASN B 1 17 ? -9.609 18.391 10.812 1 71.38 17 ASN B C 1
ATOM 1191 O O . ASN B 1 17 ? -10.531 17.641 11.109 1 71.38 17 ASN B O 1
ATOM 1195 N N . LEU B 1 18 ? -8.375 18.125 10.602 1 70 18 LEU B N 1
ATOM 1196 C CA . LEU B 1 18 ? -8.016 16.719 10.812 1 70 18 LEU B CA 1
ATOM 1197 C C . LEU B 1 18 ? -8.195 16.328 12.273 1 70 18 LEU B C 1
ATOM 1199 O O . LEU B 1 18 ? -8.664 15.227 12.57 1 70 18 LEU B O 1
ATOM 1203 N N . ARG B 1 19 ? -7.809 17.219 13.109 1 68.56 19 ARG B N 1
ATOM 1204 C CA . ARG B 1 19 ? -7.953 16.984 14.539 1 68.56 19 ARG B CA 1
ATOM 1205 C C . ARG B 1 19 ? -9.422 16.812 14.914 1 68.56 19 ARG B C 1
ATOM 1207 O O . ARG B 1 19 ? -9.75 15.984 15.781 1 68.56 19 ARG B O 1
ATOM 1214 N N . ILE B 1 20 ? -10.156 17.547 14.273 1 68.31 20 ILE B N 1
ATOM 1215 C CA . ILE B 1 20 ? -11.586 17.5 14.555 1 68.31 20 ILE B CA 1
ATOM 1216 C C . ILE B 1 20 ? -12.18 16.219 13.984 1 68.31 20 ILE B C 1
ATOM 1218 O O . ILE B 1 20 ? -12.977 15.555 14.648 1 68.31 20 ILE B O 1
ATOM 1222 N N . LYS B 1 21 ? -11.859 16.047 12.805 1 66.12 21 LYS B N 1
ATOM 1223 C CA . LYS B 1 21 ? -12.469 14.906 12.117 1 66.12 21 LYS B CA 1
ATOM 1224 C C . LYS B 1 21 ? -11.969 13.586 12.695 1 66.12 21 LYS B C 1
ATOM 1226 O O . LYS B 1 21 ? -12.727 12.625 12.797 1 66.12 21 LYS B O 1
ATOM 1231 N N . TYR B 1 22 ? -10.703 13.617 13.062 1 65.06 22 TYR B N 1
ATOM 1232 C CA . TYR B 1 22 ? -10.102 12.383 13.555 1 65.06 22 TYR B CA 1
ATOM 1233 C C . TYR B 1 22 ? -9.375 12.617 14.875 1 65.06 22 TYR B C 1
ATOM 1235 O O . TYR B 1 22 ? -8.148 12.5 14.945 1 65.06 22 TYR B O 1
ATOM 1243 N N . PRO B 1 23 ? -10.086 12.883 15.938 1 60.22 23 PRO B N 1
ATOM 1244 C CA . PRO B 1 23 ? -9.469 13.297 17.203 1 60.22 23 PRO B CA 1
ATOM 1245 C C . PRO B 1 23 ? -8.562 12.219 17.797 1 60.22 23 PRO B C 1
ATOM 1247 O O . PRO B 1 23 ? -7.477 12.523 18.297 1 60.22 23 PRO B O 1
ATOM 1250 N N . GLU B 1 24 ? -9.047 11.094 17.828 1 61.72 24 GLU B N 1
ATOM 1251 C CA . GLU B 1 24 ? -8.273 10.016 18.453 1 61.72 24 GLU B CA 1
ATOM 1252 C C . GLU B 1 24 ? -6.973 9.766 17.703 1 61.72 24 GLU B C 1
ATOM 1254 O O . GLU B 1 24 ? -5.93 9.531 18.312 1 61.72 24 GLU B O 1
ATOM 1259 N N . GLN B 1 25 ? -7.086 9.82 16.422 1 58.94 25 GLN B N 1
ATOM 1260 C CA . GLN B 1 25 ? -5.918 9.555 15.586 1 58.94 25 GLN B CA 1
ATOM 1261 C C . GLN B 1 25 ? -4.898 10.688 15.695 1 58.94 25 GLN B C 1
ATOM 1263 O O . GLN B 1 25 ? -3.691 10.445 15.625 1 58.94 25 GLN B O 1
ATOM 1268 N N . PHE B 1 26 ? -5.363 11.875 15.797 1 57.5 26 PHE B N 1
ATOM 1269 C CA . PHE B 1 26 ? -4.512 13.055 15.883 1 57.5 26 PHE B CA 1
ATOM 1270 C C . PHE B 1 26 ? -3.711 13.055 17.172 1 57.5 26 PHE B C 1
ATOM 1272 O O . PHE B 1 26 ? -2.59 13.562 17.219 1 57.5 26 PHE B O 1
ATOM 1279 N N . GLN B 1 27 ? -4.32 12.703 18.266 1 53.06 27 GLN B N 1
ATOM 1280 C CA . GLN B 1 27 ? -3.619 12.672 19.547 1 53.06 27 GLN B CA 1
ATOM 1281 C C . GLN B 1 27 ? -2.438 11.711 19.516 1 53.06 27 GLN B C 1
ATOM 1283 O O . GLN B 1 27 ? -1.379 11.992 20.078 1 53.06 27 GLN B O 1
ATOM 1288 N N . GLN B 1 28 ? -2.797 10.617 19.141 1 48.41 28 GLN B N 1
ATOM 1289 C CA . GLN B 1 28 ? -1.711 9.648 19.188 1 48.41 28 GLN B CA 1
ATOM 1290 C C . GLN B 1 28 ? -0.588 10.031 18.234 1 48.41 28 GLN B C 1
ATOM 1292 O O . GLN B 1 28 ? 0.585 9.766 18.5 1 48.41 28 GLN B O 1
ATOM 1297 N N . HIS B 1 29 ? -0.895 10.578 17 1 45.5 29 HIS B N 1
ATOM 1298 C CA . HIS B 1 29 ? 0.154 10.633 15.984 1 45.5 29 HIS B CA 1
ATOM 1299 C C . HIS B 1 29 ? 0.317 12.039 15.438 1 45.5 29 HIS B C 1
ATOM 1301 O O . HIS B 1 29 ? -0.101 12.328 14.312 1 45.5 29 HIS B O 1
ATOM 1307 N N . ALA B 1 30 ? 0.162 13.211 16.234 1 46.88 30 ALA B N 1
ATOM 1308 C CA . ALA B 1 30 ? 0.666 14.461 15.664 1 46.88 30 ALA B CA 1
ATOM 1309 C C . ALA B 1 30 ? 1.771 14.203 14.648 1 46.88 30 ALA B C 1
ATOM 1311 O O . ALA B 1 30 ? 1.92 14.945 13.672 1 46.88 30 ALA B O 1
ATOM 1312 N N . ASN B 1 31 ? 2.463 13.195 14.953 1 47.72 31 ASN B N 1
ATOM 1313 C CA . ASN B 1 31 ? 3.543 12.711 14.102 1 47.72 31 ASN B CA 1
ATOM 1314 C C . ASN B 1 31 ? 3.01 12.117 12.805 1 47.72 31 ASN B C 1
ATOM 1316 O O . ASN B 1 31 ? 3.77 11.531 12.023 1 47.72 31 ASN B O 1
ATOM 1320 N N . LYS B 1 32 ? 1.736 12.453 12.758 1 56.66 32 LYS B N 1
ATOM 1321 C CA . LYS B 1 32 ? 1.096 11.656 11.719 1 56.66 32 LYS B CA 1
ATOM 1322 C C . LYS B 1 32 ? 0.981 12.438 10.414 1 56.66 32 LYS B C 1
ATOM 1324 O O . LYS B 1 32 ? 0.362 11.969 9.453 1 56.66 32 LYS B O 1
ATOM 1329 N N . LEU B 1 33 ? 1.461 13.672 10.57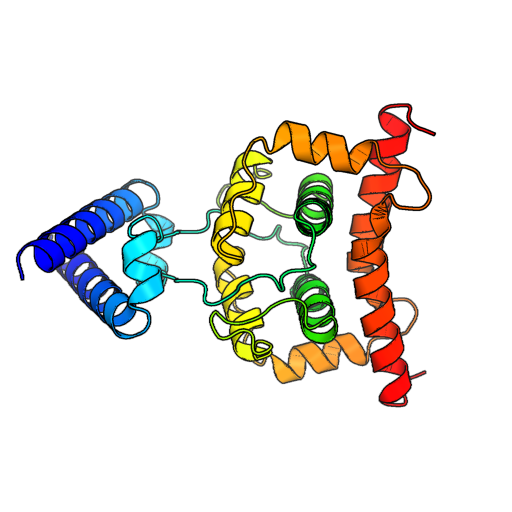8 1 62.22 33 LEU B N 1
ATOM 1330 C CA . LEU B 1 33 ? 1.494 14.266 9.242 1 62.22 33 LEU B CA 1
ATOM 1331 C C . LEU B 1 33 ? 2.578 13.625 8.383 1 62.22 33 LEU B C 1
ATOM 1333 O O . LEU B 1 33 ? 3.729 13.508 8.812 1 62.22 33 LEU B O 1
ATOM 1337 N N . PHE B 1 34 ? 2.148 12.914 7.508 1 73.38 34 PHE B N 1
ATOM 1338 C CA . PHE B 1 34 ? 3.068 12.211 6.629 1 73.38 34 PHE B CA 1
ATOM 1339 C C . PHE B 1 34 ? 2.936 12.703 5.195 1 73.38 34 PHE B C 1
ATOM 1341 O O . PHE B 1 34 ? 1.827 12.953 4.715 1 73.38 34 PHE B O 1
ATOM 1348 N N . ILE B 1 35 ? 4.059 13.133 4.719 1 78.75 35 ILE B N 1
ATOM 1349 C CA . ILE B 1 35 ? 4.141 13.344 3.275 1 78.75 35 ILE B CA 1
ATOM 1350 C C . ILE B 1 35 ? 4.875 12.172 2.625 1 78.75 35 ILE B C 1
ATOM 1352 O O . ILE B 1 35 ? 6.059 11.953 2.883 1 78.75 35 ILE B O 1
ATOM 1356 N N . SER B 1 36 ? 4.164 11.602 1.789 1 89.5 36 SER B N 1
ATOM 1357 C CA . SER B 1 36 ? 4.773 10.43 1.174 1 89.5 36 SER B CA 1
ATOM 1358 C C . SER B 1 36 ? 5.816 10.828 0.133 1 89.5 36 SER B C 1
ATOM 1360 O O . SER B 1 36 ? 5.535 11.641 -0.754 1 89.5 36 SER B O 1
ATOM 1362 N N . PRO B 1 37 ? 6.98 10.336 0.238 1 92 37 PRO B N 1
ATOM 1363 C CA . PRO B 1 37 ? 8.008 10.594 -0.777 1 92 37 PRO B CA 1
ATOM 1364 C C . PRO B 1 37 ? 7.883 9.664 -1.983 1 92 37 PRO B C 1
ATOM 1366 O O . PRO B 1 37 ? 8.703 9.727 -2.9 1 92 37 PRO B O 1
ATOM 1369 N N . LEU B 1 38 ? 6.91 8.805 -1.962 1 96.56 38 LEU B N 1
ATOM 1370 C CA . LEU B 1 38 ? 6.82 7.727 -2.943 1 96.56 38 LEU B CA 1
ATOM 1371 C C . LEU B 1 38 ? 6.141 8.211 -4.223 1 96.56 38 LEU B C 1
ATOM 1373 O O . LEU B 1 38 ? 5.129 8.914 -4.164 1 96.56 38 LEU B O 1
ATOM 1377 N N . HIS B 1 39 ? 6.734 7.895 -5.293 1 96.62 39 HIS B N 1
ATOM 1378 C CA . HIS B 1 39 ? 6.168 8.07 -6.629 1 96.62 39 HIS B CA 1
ATOM 1379 C C . HIS B 1 39 ? 6.23 6.766 -7.422 1 96.62 39 HIS B C 1
ATOM 1381 O O . HIS B 1 39 ? 6.934 5.832 -7.039 1 96.62 39 HIS B O 1
ATOM 1387 N N . LEU B 1 40 ? 5.477 6.746 -8.5 1 97.81 40 LEU B N 1
ATOM 1388 C CA . LEU B 1 40 ? 5.535 5.602 -9.398 1 97.81 40 LEU B CA 1
ATOM 1389 C C . LEU B 1 40 ? 6.496 5.867 -10.555 1 97.81 40 LEU B C 1
ATOM 1391 O O . LEU B 1 40 ? 6.535 6.973 -11.094 1 97.81 40 LEU B O 1
ATOM 1395 N N . ALA B 1 41 ? 7.223 4.844 -10.875 1 97.44 41 ALA B N 1
ATOM 1396 C CA . ALA B 1 41 ? 8.031 4.934 -12.086 1 97.44 41 ALA B CA 1
ATOM 1397 C C . ALA B 1 41 ? 7.152 5.109 -13.328 1 97.44 41 ALA B C 1
ATOM 1399 O O . ALA B 1 41 ? 6.008 4.648 -13.352 1 97.44 41 ALA B O 1
ATOM 1400 N N . ASP B 1 42 ? 7.535 5.82 -14.391 1 89.06 42 ASP B N 1
ATOM 1401 C CA . ASP B 1 42 ? 6.781 6.254 -15.562 1 89.06 42 ASP B CA 1
ATOM 1402 C C . ASP B 1 42 ? 6.055 5.078 -16.203 1 89.06 42 ASP B C 1
ATOM 1404 O O . ASP B 1 42 ? 4.941 5.234 -16.719 1 89.06 42 ASP B O 1
ATOM 1408 N N . LYS B 1 43 ? 6.508 3.955 -16.203 1 87 43 LYS B N 1
ATOM 1409 C CA . LYS B 1 43 ? 5.875 2.857 -16.922 1 87 43 LYS B CA 1
ATOM 1410 C C . LYS B 1 43 ? 4.973 2.039 -16.016 1 87 43 LYS B C 1
ATOM 1412 O O . LYS B 1 43 ? 4.355 1.062 -16.438 1 87 43 LYS B O 1
ATOM 1417 N N . THR B 1 44 ? 4.727 2.658 -14.852 1 90.38 44 THR B N 1
ATOM 1418 C CA . THR B 1 44 ? 3.854 1.913 -13.953 1 90.38 44 THR B CA 1
ATOM 1419 C C . THR B 1 44 ? 2.395 2.314 -14.156 1 90.38 44 THR B C 1
ATOM 1421 O O . THR B 1 44 ? 2.047 3.49 -14.039 1 90.38 44 THR B O 1
ATOM 1424 N N . SER B 1 45 ? 1.588 1.351 -14.523 1 94.5 45 SER B N 1
ATOM 1425 C CA . SER B 1 45 ? 0.169 1.593 -14.758 1 94.5 45 SER B CA 1
ATOM 1426 C C . SER B 1 45 ? -0.585 1.804 -13.453 1 94.5 45 SER B C 1
ATOM 1428 O O . SER B 1 45 ? -0.346 1.098 -12.469 1 94.5 45 SER B O 1
ATOM 1430 N N . LEU B 1 46 ? -1.524 2.705 -13.461 1 96.75 46 LEU B N 1
ATOM 1431 C CA . LEU B 1 46 ? -2.371 2.957 -12.297 1 96.75 46 LEU B CA 1
ATOM 1432 C C . LEU B 1 46 ? -3.244 1.747 -11.992 1 96.75 46 LEU B C 1
ATOM 1434 O O . LEU B 1 46 ? -3.576 1.495 -10.828 1 96.75 46 LEU B O 1
ATOM 1438 N N . ILE B 1 47 ? -3.545 0.983 -12.984 1 97 47 ILE B N 1
ATOM 1439 C CA . ILE B 1 47 ? -4.391 -0.19 -12.789 1 97 47 ILE B CA 1
ATOM 1440 C C . ILE B 1 47 ? -3.648 -1.229 -11.953 1 97 47 ILE B C 1
ATOM 1442 O O . ILE B 1 47 ? -4.27 -2.014 -11.234 1 97 47 ILE B O 1
ATOM 1446 N N . ASN B 1 48 ? -2.332 -1.186 -12.086 1 96.81 48 ASN B N 1
ATOM 1447 C CA . ASN B 1 48 ? -1.539 -2.08 -11.25 1 96.81 48 ASN B CA 1
ATOM 1448 C C . ASN B 1 48 ? -1.702 -1.757 -9.766 1 96.81 48 ASN B C 1
ATOM 1450 O O . ASN B 1 48 ? -1.841 -2.66 -8.938 1 96.81 48 ASN B O 1
ATOM 1454 N N . ILE B 1 49 ? -1.736 -0.55 -9.445 1 98.12 49 ILE B N 1
ATOM 1455 C CA . ILE B 1 49 ? -1.972 -0.112 -8.07 1 98.12 49 ILE B CA 1
ATOM 1456 C C . ILE B 1 49 ? -3.391 -0.486 -7.645 1 98.12 49 ILE B C 1
ATOM 1458 O O . ILE B 1 49 ? -3.605 -0.961 -6.527 1 98.12 49 ILE B O 1
ATOM 1462 N N . MET B 1 50 ? -4.305 -0.338 -8.578 1 98.62 50 MET B N 1
ATOM 1463 C CA . MET B 1 50 ? -5.695 -0.662 -8.273 1 98.62 50 MET B CA 1
ATOM 1464 C C . MET B 1 50 ? -5.867 -2.158 -8.039 1 98.62 50 MET B C 1
ATOM 1466 O O . MET B 1 50 ? -6.785 -2.58 -7.332 1 98.62 50 MET B O 1
ATOM 1470 N N . GLU B 1 51 ? -4.992 -2.971 -8.664 1 98.69 51 GLU B N 1
ATOM 1471 C CA . GLU B 1 51 ? -4.996 -4.395 -8.336 1 98.69 51 GLU B CA 1
ATOM 1472 C C . GLU B 1 51 ? -4.758 -4.621 -6.848 1 98.69 51 GLU B C 1
ATOM 1474 O O . GLU B 1 51 ? -5.488 -5.375 -6.207 1 98.69 51 GLU B O 1
ATOM 1479 N N . ILE B 1 52 ? -3.752 -3.977 -6.32 1 98.81 52 ILE B N 1
ATOM 1480 C CA . ILE B 1 52 ? -3.438 -4.098 -4.902 1 98.81 52 ILE B CA 1
ATOM 1481 C C . ILE B 1 52 ? -4.617 -3.607 -4.066 1 98.81 52 ILE B C 1
ATOM 1483 O O . ILE B 1 52 ? -5.082 -4.309 -3.164 1 98.81 52 ILE B O 1
ATOM 1487 N N . VAL B 1 53 ? -5.145 -2.459 -4.406 1 98.81 53 VAL B N 1
ATOM 1488 C CA . VAL B 1 53 ? -6.277 -1.852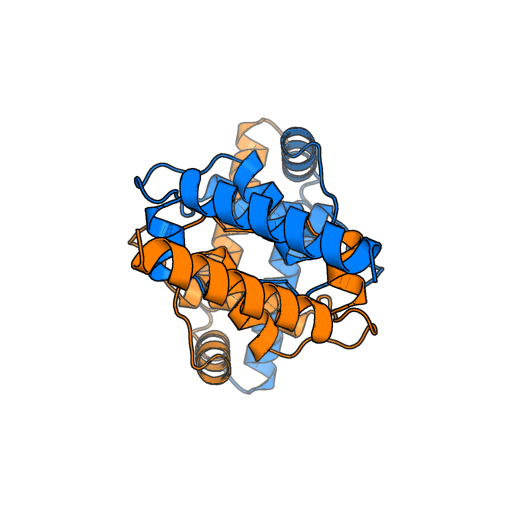 -3.709 1 98.81 53 VAL B CA 1
ATOM 1489 C C . VAL B 1 53 ? -7.473 -2.799 -3.742 1 98.81 53 VAL B C 1
ATOM 1491 O O . VAL B 1 53 ? -8.125 -3.023 -2.719 1 98.81 53 VAL B O 1
ATOM 1494 N N . SER B 1 54 ? -7.789 -3.391 -4.895 1 98.88 54 SER B N 1
ATOM 1495 C CA . SER B 1 54 ? -8.93 -4.281 -5.062 1 98.88 54 SER B CA 1
ATOM 1496 C C . SER B 1 54 ? -8.781 -5.535 -4.207 1 98.88 54 SER B C 1
ATOM 1498 O O . SER B 1 54 ? -9.734 -5.957 -3.541 1 98.88 54 SER B O 1
ATOM 1500 N N . GLY B 1 55 ? -7.566 -6.105 -4.254 1 98.88 55 GLY B N 1
ATOM 1501 C CA . GLY B 1 55 ? -7.32 -7.27 -3.42 1 98.88 55 GLY B CA 1
ATOM 1502 C C . GLY B 1 55 ? -7.52 -6.996 -1.941 1 98.88 55 GLY B C 1
ATOM 1503 O O . GLY B 1 55 ? -8.164 -7.781 -1.241 1 98.88 55 GLY B O 1
ATOM 1504 N N . LEU B 1 56 ? -6.934 -5.914 -1.468 1 98.75 56 LEU B N 1
ATOM 1505 C CA . LEU B 1 56 ? -7.078 -5.531 -0.067 1 98.75 56 LEU B CA 1
ATOM 1506 C C . LEU B 1 56 ? -8.539 -5.27 0.277 1 98.75 56 LEU B C 1
ATOM 1508 O O . LEU B 1 56 ? -9.008 -5.656 1.351 1 98.75 56 LEU B O 1
ATOM 1512 N N . PHE B 1 57 ? -9.219 -4.586 -0.575 1 98.81 57 PHE B N 1
ATOM 1513 C CA . PHE B 1 57 ? -10.633 -4.293 -0.387 1 98.81 57 PHE B CA 1
ATOM 1514 C C . PHE B 1 57 ? -11.438 -5.582 -0.238 1 98.81 57 PHE B C 1
ATOM 1516 O O . PHE B 1 57 ? -12.25 -5.711 0.683 1 98.81 57 PHE B O 1
ATOM 1523 N N . LEU B 1 58 ? -11.242 -6.531 -1.107 1 98.75 58 LEU B N 1
ATOM 1524 C CA . LEU B 1 58 ? -11.977 -7.793 -1.129 1 98.75 58 LEU B CA 1
ATOM 1525 C C . LEU B 1 58 ? -11.617 -8.648 0.083 1 98.75 58 LEU B C 1
ATOM 1527 O O . LEU B 1 58 ? -12.43 -9.469 0.53 1 98.75 58 LEU B O 1
ATOM 1531 N N . SER B 1 59 ? -10.414 -8.5 0.61 1 98.12 59 SER B N 1
ATOM 1532 C CA . SER B 1 59 ? -9.945 -9.312 1.73 1 98.12 59 SER B CA 1
ATOM 1533 C C . SER B 1 59 ? -10.68 -8.953 3.018 1 98.12 59 SER B C 1
ATOM 1535 O O . SER B 1 59 ? -10.688 -9.727 3.975 1 98.12 59 SER B O 1
ATOM 1537 N N . LYS B 1 60 ? -11.188 -7.695 3.109 1 97.44 60 LYS B N 1
ATOM 1538 C CA . LYS B 1 60 ? -11.867 -7.145 4.277 1 97.44 60 LYS B CA 1
ATOM 1539 C C . LYS B 1 60 ? -10.938 -7.09 5.484 1 97.44 60 LYS B C 1
ATOM 1541 O O . LYS B 1 60 ? -11.391 -7.094 6.629 1 97.44 60 LYS B O 1
ATOM 1546 N N . ARG B 1 61 ? -9.672 -7 5.129 1 97.12 61 ARG B N 1
ATOM 1547 C CA . ARG B 1 61 ? -8.68 -6.961 6.199 1 97.12 61 ARG B CA 1
ATOM 1548 C C . ARG B 1 61 ? -8.328 -5.523 6.566 1 97.12 61 ARG B C 1
ATOM 1550 O O . ARG B 1 61 ? -7.605 -5.285 7.539 1 97.12 61 ARG B O 1
ATOM 1557 N N . ILE B 1 62 ? -8.695 -4.637 5.762 1 98.5 62 ILE B N 1
ATOM 1558 C CA . ILE B 1 62 ? -8.492 -3.221 6.051 1 98.5 62 ILE B CA 1
ATOM 1559 C C . ILE B 1 62 ? -9.766 -2.631 6.656 1 98.5 62 ILE B C 1
ATOM 1561 O O . ILE B 1 62 ? -10.844 -2.719 6.062 1 98.5 62 ILE B O 1
ATOM 1565 N N . ILE B 1 63 ? -9.586 -2.086 7.82 1 98.25 63 ILE B N 1
ATOM 1566 C CA . ILE B 1 63 ? -10.758 -1.664 8.586 1 98.25 63 ILE B CA 1
ATOM 1567 C C . ILE B 1 63 ? -10.562 -0.23 9.078 1 98.25 63 ILE B C 1
ATOM 1569 O O . ILE B 1 63 ? -9.453 0.306 9.023 1 98.25 63 ILE B O 1
ATOM 1573 N N . TYR B 1 64 ? -11.625 0.354 9.43 1 96.31 64 TYR B N 1
ATOM 1574 C CA . TYR B 1 64 ? -11.578 1.604 10.18 1 96.31 64 TYR B CA 1
ATOM 1575 C C . TYR B 1 64 ? -11.266 1.348 11.648 1 96.31 64 TYR B C 1
ATOM 1577 O O . TYR B 1 64 ? -11.188 0.196 12.086 1 96.31 64 TYR B O 1
ATOM 1585 N N . GLN B 1 65 ? -11.117 2.398 12.398 1 92.25 65 GLN B N 1
ATOM 1586 C CA . GLN B 1 65 ? -10.859 2.299 13.828 1 92.25 65 GLN B CA 1
ATOM 1587 C C . GLN B 1 65 ? -12 1.584 14.547 1 92.25 65 GLN B C 1
ATOM 1589 O O . GLN B 1 65 ? -11.781 0.868 15.523 1 92.25 65 GLN B O 1
ATOM 1594 N N . ASN B 1 66 ? -13.227 1.722 14.07 1 92.06 66 ASN B N 1
ATOM 1595 C CA . ASN B 1 66 ? -14.391 1.098 14.703 1 92.06 66 ASN B CA 1
ATOM 1596 C C . ASN B 1 66 ? -14.57 -0.344 14.234 1 92.06 66 ASN B C 1
ATOM 1598 O O . ASN B 1 66 ? -15.633 -0.937 14.438 1 92.06 66 ASN B O 1
ATOM 1602 N N . GLU B 1 67 ? -13.703 -0.933 13.492 1 94.44 67 GLU B N 1
ATOM 1603 C CA . GLU B 1 67 ? -13.57 -2.34 13.125 1 94.44 67 GLU B CA 1
ATOM 1604 C C . GLU B 1 67 ? -14.484 -2.695 11.961 1 94.44 67 GLU B C 1
ATOM 1606 O O . GLU B 1 67 ? -14.656 -3.873 11.633 1 94.44 67 GLU B O 1
ATOM 1611 N N . LYS B 1 68 ? -15.07 -1.677 11.398 1 96.69 68 LYS B N 1
ATOM 1612 C CA . LYS B 1 68 ? -15.844 -1.926 10.188 1 96.69 68 LYS B CA 1
ATOM 1613 C C . LYS B 1 68 ? -14.945 -1.938 8.953 1 96.69 68 LYS B C 1
ATOM 1615 O O . LYS B 1 68 ? -13.961 -1.195 8.891 1 96.69 68 LYS B O 1
ATOM 1620 N N . PRO B 1 69 ? -15.281 -2.723 8 1 97.5 69 PRO B N 1
ATOM 1621 C CA . PRO B 1 69 ? -14.5 -2.691 6.762 1 97.5 69 PRO B CA 1
ATOM 1622 C C . PRO B 1 69 ? -14.5 -1.315 6.098 1 97.5 69 PRO B C 1
ATOM 1624 O O . PRO B 1 69 ? -15.523 -0.622 6.109 1 97.5 69 PRO B O 1
ATOM 1627 N N . VAL B 1 70 ? -13.414 -0.945 5.504 1 97.94 70 VAL B N 1
ATOM 1628 C CA . VAL B 1 70 ? -13.305 0.367 4.879 1 97.94 70 VAL B CA 1
ATOM 1629 C C . VAL B 1 70 ? -14.07 0.38 3.561 1 97.94 70 VAL B C 1
ATOM 1631 O O . VAL B 1 70 ? -14.234 -0.662 2.92 1 97.94 70 VAL B O 1
ATOM 1634 N N . HIS B 1 71 ? -14.461 1.558 3.182 1 98.38 71 HIS B N 1
ATOM 1635 C CA . HIS B 1 71 ? -15 1.765 1.841 1 98.38 71 HIS B CA 1
ATOM 1636 C C . HIS B 1 71 ? -13.891 1.784 0.799 1 98.38 71 HIS B C 1
ATOM 1638 O O . HIS B 1 71 ? -12.773 2.23 1.082 1 98.38 71 HIS B O 1
ATOM 1644 N N . LEU B 1 72 ? -14.25 1.326 -0.388 1 98.62 72 LEU B N 1
ATOM 1645 C CA . LEU B 1 72 ? -13.312 1.318 -1.507 1 98.62 72 LEU B CA 1
ATOM 1646 C C . LEU B 1 72 ? -12.734 2.709 -1.741 1 98.62 72 LEU B C 1
ATOM 1648 O O . LEU B 1 72 ? -11.539 2.854 -2.004 1 98.62 72 LEU B O 1
ATOM 1652 N N . THR B 1 73 ? -13.531 3.734 -1.612 1 97.94 73 THR B N 1
ATOM 1653 C CA . THR B 1 73 ? -13.133 5.113 -1.882 1 97.94 73 THR B CA 1
ATOM 1654 C C . THR B 1 73 ? -12.039 5.559 -0.92 1 97.94 73 THR B C 1
ATOM 1656 O O . THR B 1 73 ? -11.062 6.188 -1.332 1 97.94 73 THR B O 1
ATOM 1659 N N . ASP B 1 74 ? -12.148 5.223 0.327 1 96.38 74 ASP B N 1
ATOM 1660 C CA . ASP B 1 74 ? -11.148 5.629 1.311 1 96.38 74 ASP B CA 1
ATOM 1661 C C . ASP B 1 74 ? -9.852 4.855 1.117 1 96.38 74 ASP B C 1
ATOM 1663 O O . ASP B 1 74 ? -8.758 5.414 1.286 1 96.38 74 ASP B O 1
ATOM 1667 N N . LEU B 1 75 ? -10.008 3.605 0.824 1 98.38 75 LEU B N 1
ATOM 1668 C CA . LEU B 1 75 ? -8.82 2.811 0.526 1 98.38 75 LEU B CA 1
ATOM 1669 C C . LEU B 1 75 ? -8.094 3.357 -0.695 1 98.38 75 LEU B C 1
ATOM 1671 O O . LEU B 1 75 ? -6.871 3.537 -0.666 1 98.38 75 LEU B O 1
ATOM 1675 N N . GLY B 1 76 ? -8.82 3.652 -1.755 1 97.88 76 GLY B N 1
ATOM 1676 C CA . GLY B 1 76 ? -8.234 4.242 -2.949 1 97.88 76 GLY B CA 1
ATOM 1677 C C . GLY B 1 76 ? -7.578 5.582 -2.693 1 97.88 76 GLY B C 1
ATOM 1678 O O . GLY B 1 76 ? -6.465 5.836 -3.166 1 97.88 76 GLY B O 1
ATOM 1679 N N . LYS B 1 77 ? -8.227 6.441 -1.945 1 94.94 77 LYS B N 1
ATOM 1680 C CA . LYS B 1 77 ? -7.688 7.758 -1.605 1 94.94 77 LYS B CA 1
ATOM 1681 C C . LYS B 1 77 ? -6.371 7.637 -0.848 1 94.94 77 LYS B C 1
ATOM 1683 O O . LYS B 1 77 ? -5.438 8.414 -1.085 1 94.94 77 LYS B O 1
ATOM 1688 N N . ALA B 1 78 ? -6.352 6.73 0.045 1 95.12 78 ALA B N 1
ATOM 1689 C CA . ALA B 1 78 ? -5.129 6.527 0.818 1 95.12 78 ALA B CA 1
ATOM 1690 C C . ALA B 1 78 ? -3.965 6.137 -0.088 1 95.12 78 ALA B C 1
ATOM 1692 O O . ALA B 1 78 ? -2.844 6.617 0.093 1 95.12 78 ALA B O 1
ATOM 1693 N N . PHE B 1 79 ? -4.207 5.312 -1.075 1 97.12 79 PHE B N 1
ATOM 1694 C CA . PHE B 1 79 ? -3.146 4.902 -1.989 1 97.12 79 PHE B CA 1
ATOM 1695 C C . PHE B 1 79 ? -2.797 6.027 -2.953 1 97.12 79 PHE B C 1
ATOM 1697 O O . PHE B 1 79 ? -1.648 6.148 -3.385 1 97.12 79 PHE B O 1
ATOM 1704 N N . GLU B 1 80 ? -3.793 6.898 -3.305 1 96.06 80 GLU B N 1
ATOM 1705 C CA . GLU B 1 80 ? -3.482 8.109 -4.059 1 96.06 80 GLU B CA 1
ATOM 1706 C C . GLU B 1 80 ? -2.463 8.969 -3.32 1 96.06 80 GLU B C 1
ATOM 1708 O O . GLU B 1 80 ? -1.524 9.492 -3.928 1 96.06 80 GLU B O 1
ATOM 1713 N N . TRP B 1 81 ? -2.723 9.047 -2.121 1 91.5 81 TRP B N 1
ATOM 1714 C CA . TRP B 1 81 ? -1.822 9.844 -1.291 1 91.5 81 TRP B CA 1
ATOM 1715 C C . TRP B 1 81 ? -0.464 9.156 -1.157 1 91.5 81 TRP B C 1
ATOM 1717 O O . TRP B 1 81 ? 0.578 9.805 -1.28 1 91.5 81 TRP B O 1
ATOM 1727 N N . LEU B 1 82 ? -0.446 7.938 -0.965 1 95.5 82 LEU B N 1
ATOM 1728 C CA . LEU B 1 82 ? 0.758 7.145 -0.745 1 95.5 82 LEU B CA 1
ATOM 1729 C C . LEU B 1 82 ? 1.736 7.309 -1.904 1 95.5 82 LEU B C 1
ATOM 1731 O O . LEU B 1 82 ? 2.932 7.52 -1.688 1 95.5 82 LEU B O 1
ATOM 1735 N N . PHE B 1 83 ? 1.233 7.234 -3.102 1 96.69 83 PHE B N 1
ATOM 1736 C CA . PHE B 1 83 ? 2.104 7.176 -4.27 1 96.69 83 PHE B CA 1
ATOM 1737 C C . PHE B 1 83 ? 2.094 8.5 -5.02 1 96.69 83 PHE B C 1
ATOM 1739 O O . PHE B 1 83 ? 2.68 8.617 -6.098 1 96.69 83 PHE B O 1
ATOM 1746 N N . ASN B 1 84 ? 1.366 9.523 -4.469 1 93.38 84 ASN B N 1
ATOM 1747 C CA . ASN B 1 84 ? 1.271 10.836 -5.102 1 93.38 84 ASN B CA 1
ATOM 1748 C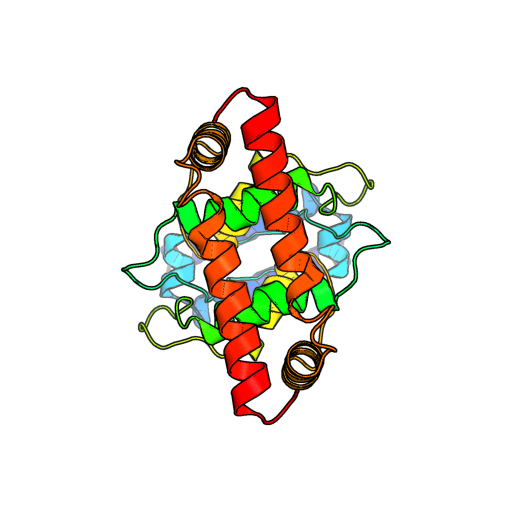 C . ASN B 1 84 ? 0.722 10.734 -6.52 1 93.38 84 ASN B C 1
ATOM 1750 O O . ASN B 1 84 ? 1.308 11.281 -7.457 1 93.38 84 ASN B O 1
ATOM 1754 N N . ILE B 1 85 ? -0.377 10.047 -6.633 1 95.62 85 ILE B N 1
ATOM 1755 C CA . ILE B 1 85 ? -1.044 9.859 -7.918 1 95.62 85 ILE B CA 1
ATOM 1756 C C . ILE B 1 85 ? -2.492 10.336 -7.82 1 95.62 85 ILE B C 1
ATOM 1758 O O . ILE B 1 85 ? -2.98 10.641 -6.727 1 95.62 85 ILE B O 1
ATOM 1762 N N . LYS B 1 86 ? -3.084 10.391 -8.969 1 94.31 86 LYS B N 1
ATOM 1763 C CA . LYS B 1 86 ? -4.516 10.648 -9.078 1 94.31 86 LYS B CA 1
ATOM 1764 C C . LYS B 1 86 ? -5.246 9.461 -9.695 1 94.31 86 LYS B C 1
ATOM 1766 O O . LYS B 1 86 ? -5.086 9.18 -10.883 1 94.31 86 LYS B O 1
ATOM 1771 N N . LEU B 1 87 ? -5.887 8.703 -8.945 1 94 87 LEU B N 1
ATOM 1772 C CA . LEU B 1 87 ? -6.695 7.598 -9.438 1 94 87 LEU B CA 1
ATOM 1773 C C . LEU B 1 87 ? -8.086 8.078 -9.828 1 94 87 LEU B C 1
ATOM 1775 O O . LEU B 1 87 ? -8.484 7.977 -10.992 1 94 87 LEU B O 1
ATOM 1779 N N . GLY B 1 88 ? -8.688 8.641 -8.883 1 92.12 88 GLY B N 1
ATOM 1780 C CA . GLY B 1 88 ? -10.062 9.047 -9.117 1 92.12 88 GLY B CA 1
ATOM 1781 C C . GLY B 1 88 ? -10.945 7.906 -9.594 1 92.12 88 GLY B C 1
ATOM 1782 O O . GLY B 1 88 ? -10.461 6.797 -9.836 1 92.12 88 GLY B O 1
ATOM 1783 N N . ASP B 1 89 ? -12.328 7.984 -9.641 1 95.56 89 ASP B N 1
ATOM 1784 C CA . ASP B 1 89 ? -13.328 7.02 -10.094 1 95.56 89 ASP B CA 1
ATOM 1785 C C . ASP B 1 89 ? -13 5.617 -9.578 1 95.56 89 ASP B C 1
ATOM 1787 O O . ASP B 1 89 ? -12.891 4.672 -10.359 1 95.56 89 ASP B O 1
ATOM 1791 N N . TYR B 1 90 ? -12.898 5.465 -8.352 1 97.25 90 TYR B N 1
ATOM 1792 C CA . TYR B 1 90 ? -12.406 4.262 -7.695 1 97.25 90 TYR B CA 1
ATOM 1793 C C . TYR B 1 90 ? -13.266 3.055 -8.047 1 97.25 90 TYR B C 1
ATOM 1795 O O . TYR B 1 90 ? -12.75 1.963 -8.281 1 97.25 90 TYR B O 1
ATOM 1803 N N . HIS B 1 91 ? -14.594 3.242 -8.109 1 97.94 91 HIS B N 1
ATOM 1804 C CA . HIS B 1 91 ? -15.477 2.125 -8.43 1 97.94 91 HIS B CA 1
ATOM 1805 C C . HIS B 1 91 ? -15.281 1.658 -9.867 1 97.94 91 HIS B C 1
ATOM 1807 O O . HIS B 1 91 ? -15.281 0.456 -10.141 1 97.94 91 HIS B O 1
ATOM 1813 N N . GLN B 1 92 ? -15.133 2.576 -10.742 1 98.25 92 GLN B N 1
ATOM 1814 C CA . GLN B 1 92 ? -14.875 2.211 -12.125 1 98.25 92 GLN B CA 1
ATOM 1815 C C . GLN B 1 92 ? -13.539 1.472 -12.258 1 98.25 92 GLN B C 1
ATOM 1817 O O . GLN B 1 92 ? -13.453 0.465 -12.969 1 98.25 92 GLN B O 1
ATOM 1822 N N . LYS B 1 93 ? -12.531 1.928 -11.656 1 98.12 93 LYS B N 1
ATOM 1823 C CA . LYS B 1 93 ? -11.211 1.311 -11.734 1 98.12 93 LYS B CA 1
ATOM 1824 C C . LYS B 1 93 ? -11.211 -0.068 -11.078 1 98.12 93 LYS B C 1
ATOM 1826 O O . LYS B 1 93 ? -10.523 -0.979 -11.539 1 98.12 93 LYS B O 1
ATOM 1831 N N . TYR B 1 94 ? -11.984 -0.155 -10.023 1 98.44 94 TYR B N 1
ATOM 1832 C CA . TYR B 1 94 ? -12.195 -1.465 -9.422 1 98.44 94 TYR B CA 1
ATOM 1833 C C . TYR B 1 94 ? -12.828 -2.43 -10.422 1 98.44 94 TYR B C 1
ATOM 1835 O O . TYR B 1 94 ? -12.352 -3.557 -10.586 1 98.44 94 TYR B O 1
ATOM 1843 N N . MET B 1 95 ? -13.797 -1.938 -11.078 1 98.44 95 MET B N 1
ATOM 1844 C CA . MET B 1 95 ? -14.445 -2.775 -12.078 1 98.44 95 MET B CA 1
ATOM 1845 C C . MET B 1 95 ? -13.5 -3.066 -13.242 1 98.44 95 MET B C 1
ATOM 1847 O O . MET B 1 95 ? -13.516 -4.164 -13.805 1 98.44 95 MET B O 1
ATOM 1851 N N . ASP B 1 96 ? -12.695 -2.129 -13.625 1 98.19 96 ASP B N 1
ATOM 1852 C CA . ASP B 1 96 ? -11.703 -2.324 -14.68 1 98.19 96 ASP B CA 1
ATOM 1853 C C . ASP B 1 96 ? -10.742 -3.453 -14.32 1 98.19 96 ASP B C 1
ATOM 1855 O O . ASP B 1 96 ? -10.273 -4.18 -15.203 1 98.19 96 ASP B O 1
ATOM 1859 N N . VAL B 1 97 ? -10.398 -3.592 -13.07 1 98.56 97 VAL B N 1
ATOM 1860 C CA . VAL B 1 97 ? -9.547 -4.684 -12.602 1 98.56 97 VAL B CA 1
ATOM 1861 C C . VAL B 1 97 ? -10.297 -6.008 -12.727 1 98.56 97 VAL B C 1
ATOM 1863 O O . VAL B 1 97 ? -9.781 -6.973 -13.289 1 98.56 97 VAL B O 1
ATOM 1866 N N . ILE B 1 98 ? -11.5 -6 -12.219 1 98.62 98 ILE B N 1
ATOM 1867 C CA . ILE B 1 98 ? -12.289 -7.223 -12.094 1 98.62 98 ILE B CA 1
ATOM 1868 C C . ILE B 1 98 ? -12.617 -7.766 -13.484 1 98.62 98 ILE B C 1
ATOM 1870 O O . ILE B 1 98 ? -12.727 -8.977 -13.672 1 98.62 98 ILE B O 1
ATOM 1874 N N . LYS B 1 99 ? -12.688 -6.973 -14.453 1 97.56 99 LYS B N 1
ATOM 1875 C CA . LYS B 1 99 ? -13.156 -7.426 -15.758 1 97.56 99 LYS B CA 1
ATOM 1876 C C . LYS B 1 99 ? -11.977 -7.699 -16.703 1 97.56 99 LYS B C 1
ATOM 1878 O O . LYS B 1 99 ? -12.18 -8.016 -17.875 1 97.56 99 LYS B O 1
ATOM 1883 N N . ARG B 1 100 ? -10.852 -7.512 -16.266 1 97.69 100 ARG B N 1
ATOM 1884 C CA . ARG B 1 100 ? -9.695 -7.785 -17.109 1 97.69 100 ARG B CA 1
ATOM 1885 C C . ARG B 1 100 ? -9.727 -9.211 -17.641 1 97.69 100 ARG B C 1
ATOM 1887 O O . ARG B 1 100 ? -10.352 -10.086 -17.047 1 97.69 100 ARG B O 1
ATOM 1894 N N . LYS B 1 101 ? -8.961 -9.391 -18.734 1 96.56 101 LYS B N 1
ATOM 1895 C CA . LYS B 1 101 ? -8.805 -10.742 -19.266 1 96.56 101 LYS B CA 1
ATOM 1896 C C . LYS B 1 101 ? -8.117 -11.656 -18.25 1 96.56 101 LYS B C 1
ATOM 1898 O O . LYS B 1 101 ? -7.195 -11.234 -17.547 1 96.56 101 LYS B O 1
ATOM 1903 N N . PRO B 1 102 ? -8.531 -12.906 -18.203 1 94.75 102 PRO B N 1
ATOM 1904 C CA . PRO B 1 102 ? -7.988 -13.852 -17.234 1 94.75 102 PRO B CA 1
ATOM 1905 C C . PRO B 1 102 ? -6.461 -13.906 -17.25 1 94.75 102 PRO B C 1
ATOM 1907 O O . PRO B 1 102 ? -5.832 -14.016 -16.188 1 94.75 102 PRO B O 1
ATOM 1910 N N . THR B 1 103 ? -5.863 -13.773 -18.391 1 94.69 103 THR B N 1
ATOM 1911 C CA . THR B 1 103 ? -4.418 -13.906 -18.531 1 94.69 103 THR B CA 1
ATOM 1912 C C . THR B 1 103 ? -3.707 -12.719 -17.875 1 94.69 103 THR B C 1
ATOM 1914 O O . THR B 1 103 ? -2.525 -12.805 -17.531 1 94.69 103 THR B O 1
ATOM 1917 N N . LYS B 1 104 ? -4.422 -11.633 -17.641 1 96.81 104 LYS B N 1
ATOM 1918 C CA . LYS B 1 104 ? -3.822 -10.414 -17.109 1 96.81 104 LYS B CA 1
ATOM 1919 C C . LYS B 1 104 ? -4.512 -9.984 -15.812 1 96.81 104 LYS B C 1
ATOM 1921 O O . LYS B 1 104 ? -4.18 -8.938 -15.242 1 96.81 104 LYS B O 1
ATOM 1926 N N . LEU B 1 105 ? -5.406 -10.734 -15.352 1 98.19 105 LEU B N 1
ATOM 1927 C CA . LEU B 1 105 ? -6.328 -10.375 -14.281 1 98.19 105 LEU B CA 1
ATOM 1928 C C . LEU B 1 105 ? -5.57 -9.938 -13.031 1 98.19 105 LEU B C 1
ATOM 1930 O O . LEU B 1 105 ? -5.898 -8.906 -12.43 1 98.19 105 LEU B O 1
ATOM 1934 N N . THR B 1 106 ? -4.531 -10.703 -12.656 1 98.56 106 THR B N 1
ATOM 1935 C CA . THR B 1 106 ? -3.75 -10.414 -11.453 1 98.56 106 THR B CA 1
ATOM 1936 C C . THR B 1 106 ? -2.26 -10.367 -11.781 1 98.56 106 THR B C 1
ATOM 1938 O O . THR B 1 106 ? -1.432 -10.812 -10.984 1 98.56 106 THR B O 1
ATOM 1941 N N . GLU B 1 107 ? -1.965 -9.859 -12.945 1 98.19 107 GLU B N 1
ATOM 1942 C CA . GLU B 1 107 ? -0.604 -9.891 -13.469 1 98.19 107 GLU B CA 1
ATOM 1943 C C . GLU B 1 107 ? 0.36 -9.141 -12.555 1 98.19 107 GLU B C 1
ATOM 1945 O O . GLU B 1 107 ? 1.493 -9.586 -12.344 1 98.19 107 GLU B O 1
ATOM 1950 N N . PHE B 1 108 ? 0.008 -8.023 -12.039 1 98.31 108 PHE B N 1
ATOM 1951 C CA . PHE B 1 108 ? 0.904 -7.234 -11.203 1 98.31 108 PHE B CA 1
ATOM 1952 C C . PHE B 1 108 ? 1.163 -7.934 -9.875 1 98.31 108 PHE B C 1
ATOM 1954 O O . PHE B 1 108 ? 2.311 -8.039 -9.438 1 98.31 108 PHE B O 1
ATOM 1961 N N . LEU B 1 109 ? 0.139 -8.391 -9.203 1 98.75 109 LEU B N 1
ATOM 1962 C CA . LEU B 1 109 ? 0.301 -9.141 -7.965 1 98.75 109 LEU B CA 1
ATOM 1963 C C . LEU B 1 109 ? 1.188 -10.359 -8.188 1 98.75 109 LEU B C 1
ATOM 1965 O O . LEU B 1 109 ? 2.051 -10.664 -7.355 1 98.75 109 LEU B O 1
ATOM 1969 N N . ASN B 1 110 ? 0.951 -11.023 -9.312 1 98.69 110 ASN B N 1
ATOM 1970 C CA . ASN B 1 110 ? 1.78 -12.172 -9.648 1 98.69 110 ASN B CA 1
ATOM 1971 C C . ASN B 1 110 ? 3.234 -11.766 -9.875 1 98.69 110 ASN B C 1
ATOM 1973 O O . ASN B 1 110 ? 4.152 -12.5 -9.508 1 98.69 110 ASN B O 1
ATOM 1977 N N . GLU B 1 111 ? 3.389 -10.672 -10.523 1 98.44 111 GLU B N 1
ATOM 1978 C CA . GLU B 1 111 ? 4.742 -10.164 -10.727 1 98.44 111 GLU B CA 1
ATOM 1979 C C . GLU B 1 111 ? 5.453 -9.922 -9.398 1 98.44 111 GLU B C 1
ATOM 1981 O O . GLU B 1 111 ? 6.609 -10.312 -9.227 1 98.44 111 GLU B O 1
ATOM 1986 N N . LEU B 1 112 ? 4.773 -9.266 -8.484 1 98.75 112 LEU B N 1
ATOM 1987 C CA . LEU B 1 112 ? 5.367 -9.008 -7.176 1 98.75 112 LEU B CA 1
ATOM 1988 C C . LEU B 1 112 ? 5.734 -10.305 -6.477 1 98.75 112 LEU B C 1
ATOM 1990 O O . LEU B 1 112 ? 6.828 -10.43 -5.914 1 98.75 112 LEU B O 1
ATOM 1994 N N . ALA B 1 113 ? 4.84 -11.266 -6.516 1 98.81 113 ALA B N 1
ATOM 1995 C CA . ALA B 1 113 ? 5.098 -12.578 -5.918 1 98.81 113 ALA B CA 1
ATOM 1996 C C . ALA B 1 113 ? 6.316 -13.242 -6.555 1 98.81 113 ALA B C 1
ATOM 1998 O O . ALA B 1 113 ? 7.168 -13.789 -5.855 1 98.81 113 ALA B O 1
ATOM 1999 N N . ASN B 1 114 ? 6.383 -13.18 -7.84 1 98.69 114 ASN B N 1
ATOM 2000 C CA . ASN B 1 114 ? 7.488 -13.797 -8.562 1 98.69 114 ASN B CA 1
ATOM 2001 C C . ASN B 1 114 ? 8.82 -13.141 -8.211 1 98.69 114 ASN B C 1
ATOM 2003 O O . ASN B 1 114 ? 9.852 -13.82 -8.156 1 98.69 114 ASN B O 1
ATOM 2007 N N . LEU B 1 115 ? 8.859 -11.867 -8.047 1 98.81 115 LEU B N 1
ATOM 2008 C CA . LEU B 1 115 ? 10.078 -11.172 -7.668 1 98.81 115 LEU B CA 1
ATOM 2009 C C . LEU B 1 115 ? 10.578 -11.648 -6.309 1 98.81 115 LEU B C 1
ATOM 2011 O O . LEU B 1 115 ? 11.781 -11.797 -6.102 1 98.81 115 LEU B O 1
ATOM 2015 N N . ILE B 1 116 ? 9.641 -11.875 -5.402 1 98.81 116 ILE B N 1
ATOM 2016 C CA . ILE B 1 116 ? 10.008 -12.383 -4.086 1 98.81 116 ILE B CA 1
ATOM 2017 C C . ILE B 1 116 ? 10.578 -13.789 -4.215 1 98.81 116 ILE B C 1
ATOM 2019 O O . ILE B 1 116 ? 11.594 -14.117 -3.596 1 98.81 116 ILE B O 1
ATOM 2023 N N . ARG B 1 117 ? 9.953 -14.609 -4.992 1 98.62 117 ARG B N 1
ATOM 2024 C CA . ARG B 1 117 ? 10.438 -15.969 -5.211 1 98.62 117 ARG B CA 1
ATOM 2025 C C . ARG B 1 117 ? 11.844 -15.953 -5.793 1 98.62 117 ARG 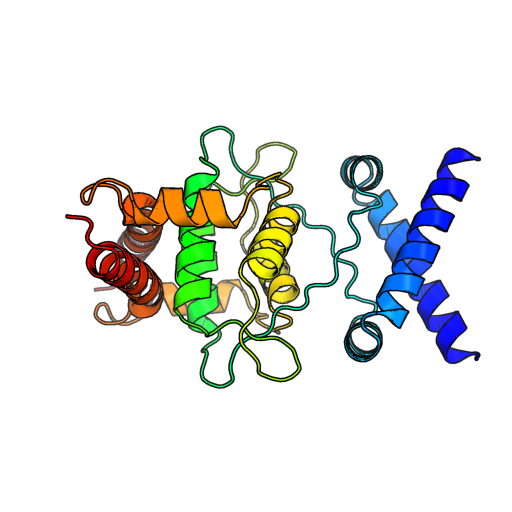B C 1
ATOM 2027 O O . ARG B 1 117 ? 12.711 -16.719 -5.352 1 98.62 117 ARG B O 1
ATOM 2034 N N . LYS B 1 118 ? 12.023 -15.164 -6.758 1 98.5 118 LYS B N 1
ATOM 2035 C CA . LYS B 1 118 ? 13.336 -15.047 -7.375 1 98.5 118 LYS B CA 1
ATOM 2036 C C . LYS B 1 118 ? 14.391 -14.617 -6.355 1 98.5 118 LYS B C 1
ATOM 2038 O O . LYS B 1 118 ? 15.5 -15.148 -6.336 1 98.5 118 LYS B O 1
ATOM 2043 N N . GLU B 1 119 ? 14.047 -13.633 -5.535 1 98.56 119 GLU B N 1
ATOM 2044 C CA . GLU B 1 119 ? 14.977 -13.172 -4.504 1 98.56 119 GLU B CA 1
ATOM 2045 C C . GLU B 1 119 ? 15.273 -14.281 -3.498 1 98.56 119 GLU B C 1
ATOM 2047 O O . GLU B 1 119 ? 16.406 -14.43 -3.051 1 98.56 119 GLU B O 1
ATOM 2052 N N . HIS B 1 120 ? 14.242 -14.961 -3.09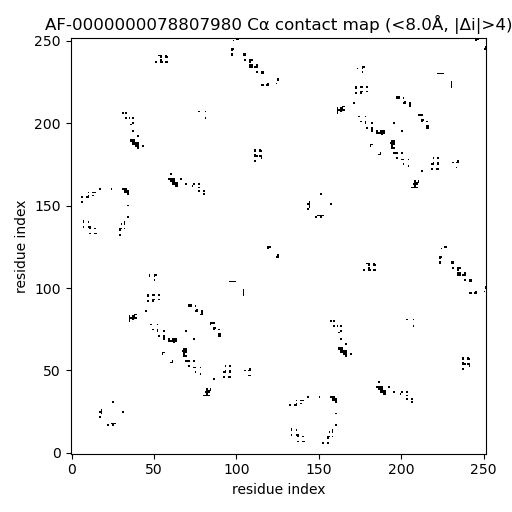4 1 98.56 120 HIS B N 1
ATOM 2053 C CA . HIS B 1 120 ? 14.383 -16.125 -2.232 1 98.56 120 HIS B CA 1
ATOM 2054 C C . HIS B 1 120 ? 15.422 -17.094 -2.791 1 98.56 120 HIS B C 1
ATOM 2056 O O . HIS B 1 120 ? 16.312 -17.547 -2.066 1 98.56 120 HIS B O 1
ATOM 2062 N N . GLU B 1 121 ? 15.336 -17.406 -4.043 1 97.94 121 GLU B N 1
ATOM 2063 C CA . GLU B 1 121 ? 16.266 -18.312 -4.711 1 97.94 121 GLU B CA 1
ATOM 2064 C C . GLU B 1 121 ? 17.656 -17.703 -4.801 1 97.94 121 GLU B C 1
ATOM 2066 O O . GLU B 1 121 ? 18.656 -18.391 -4.559 1 97.94 121 GLU B O 1
ATOM 2071 N N . ASN B 1 122 ? 17.734 -16.5 -5.16 1 97.69 122 ASN B N 1
ATOM 2072 C CA . ASN B 1 122 ? 19 -15.797 -5.309 1 97.69 122 ASN B CA 1
ATOM 2073 C C . ASN B 1 122 ? 19.797 -15.812 -4.008 1 97.69 122 ASN B C 1
ATOM 2075 O O . ASN B 1 122 ? 21.031 -15.812 -4.035 1 97.69 122 ASN B O 1
ATOM 2079 N N . LYS B 1 123 ? 19.094 -15.781 -2.936 1 97 123 LYS B N 1
ATOM 2080 C CA . LYS B 1 123 ? 19.766 -15.742 -1.637 1 97 123 LYS B CA 1
ATOM 2081 C C . LYS B 1 123 ? 20.109 -17.141 -1.157 1 97 123 LYS B C 1
ATOM 2083 O O . LYS B 1 123 ? 20.719 -17.312 -0.101 1 97 123 LYS B O 1
ATOM 2088 N N . GLY B 1 124 ? 19.641 -18.141 -1.938 1 95.12 124 GLY B N 1
ATOM 2089 C CA . GLY B 1 124 ? 20.094 -19.5 -1.682 1 95.12 124 GLY B CA 1
ATOM 2090 C C . GLY B 1 124 ? 19.094 -20.312 -0.894 1 95.12 124 GLY B C 1
ATOM 2091 O O . GLY B 1 124 ? 19.438 -21.375 -0.358 1 95.12 124 GLY B O 1
ATOM 2092 N N . TYR B 1 125 ? 17.938 -19.719 -0.757 1 93.19 125 TYR B N 1
ATOM 2093 C CA . TYR B 1 125 ? 16.922 -20.484 -0.06 1 93.19 125 TYR B CA 1
ATOM 2094 C C . TYR B 1 125 ? 16.203 -21.438 -1.013 1 93.19 125 TYR B C 1
ATOM 2096 O O . TYR B 1 125 ? 16.266 -21.266 -2.232 1 93.19 125 TYR B O 1
ATOM 2104 N N . ARG B 1 126 ? 15.703 -22.547 -0.394 1 82.38 126 ARG B N 1
ATOM 2105 C CA . ARG B 1 126 ? 15.031 -23.578 -1.19 1 82.38 126 ARG B CA 1
ATOM 2106 C C . ARG B 1 126 ? 13.727 -24.016 -0.531 1 82.38 126 ARG B C 1
ATOM 2108 O O . ARG B 1 126 ? 13.625 -24.031 0.697 1 82.38 126 ARG B O 1
#

InterPro domains:
  IPR018534 Tetracycline regulation of excision, RteC [PF09357] (45-119)

Secondary structure (DSSP, 8-state):
-HHHHHHHHHHHHHHHHHHHHSHHHHHHTGGG-B----EE-TT--HHHHHHHHHHHHHHT-EE-TTSPBPPHHHHHHHHHHHHT-----HHHHHHHHHTS-GGGTTHHHHHHHHHHHHHHHHTT--/-HHHHHHHHHHHHHHHHHHHHSHHHHHHTGGG-B----EE-TT--HHHHHHHHHHHHHHT-EE-TTSPBPPHHHHHHHHHHHHT-----HHHHHHHHHTS-GGGTTHHHHHHHHHHHHHHHHTT--

Sequence (252 aa):
MIDEAIELIKTEVRIVNLRIKYPEQFQQHANKLFISPLHLADKTSLINIMEIVSGLFLSKRIIYQNEKPVHLTDLGKAFEWLFNIKLGDYHQKYMDVIKRKPTKLTEFLNELANLIRKEHENKGYRMIDEAIELIKTEVRIVNLRIKYPEQFQQHANKLFISPLHLADKTSLINIMEIVSGLFLSKRIIYQNEKPVHLTDLGKAFEWLFNIKLGDYHQKYMDVIKRKPTKLTEFLNELANLIRKEHENKGYR

Nearest PDB structures (foldseek):
  2ch6-assembly2_C  TM=3.116E-01  e=8.864E+00  Homo sapiens
  2qnl-assembly1_A-2  TM=2.021E-01  e=7.848E+00  Cytophaga hutchinsonii ATCC 33406

Solvent-accessible surface area (backbone atoms only — not comparable to full-atom values): 13783 Å² total; per-residue (Å²): 110,67,65,56,51,48,50,48,48,52,38,46,52,47,49,48,48,44,36,66,75,36,46,72,59,36,68,78,31,59,80,39,67,45,74,58,66,38,26,64,36,90,88,57,56,67,63,51,55,41,45,55,52,46,18,47,55,72,65,56,40,41,11,32,90,87,70,43,64,57,53,65,60,58,56,48,50,50,52,22,53,45,33,67,51,85,73,68,66,50,68,59,50,43,49,56,44,46,66,38,56,71,92,55,45,46,46,56,51,48,48,28,41,49,51,43,51,51,49,18,45,74,73,66,52,123,110,67,64,57,51,48,51,49,48,52,38,45,53,48,49,49,48,43,36,67,75,36,47,72,59,36,68,76,32,60,79,40,67,45,75,56,66,39,25,64,36,90,87,59,57,70,64,49,56,41,46,56,50,46,17,46,58,72,65,56,42,41,12,31,90,86,69,43,64,56,53,65,60,59,57,47,51,49,51,21,53,45,34,68,52,85,73,69,66,50,69,58,51,44,48,56,42,46,65,39,56,74,91,54,44,48,46,54,52,49,48,27,40,48,51,43,51,50,49,20,45,74,74,68,52,123

pLDDT: mean 87.83, std 15.0, range [45.5, 98.88]